Protein AF-A0A538A695-F1 (afdb_monomer)

Secondary structure (DSSP, 8-state):
----PPPHHHHHHHHHHHHTTTHHHHHHHHHHHHHHHHHHTT------PPPPPP----------------------HHHHHHHHHTS-TTS---PPPPTT------------------PPPP------PPPP---PPPP-PPPPPP---------PPPP--EEEEEEEEEEETTEEEEEEEEPTT-EEE-SSSEEEEEEEE-SS-EEEEEPTTEEEEEESSEEEEETTEEEEEEE-TT-EEEEEETTT--EEEEEEEEEEEEE---PPPTHHHHTGGGS---------------

Structure (mmCIF, N/CA/C/O backbone):
data_AF-A0A538A695-F1
#
_entry.id   AF-A0A538A695-F1
#
loop_
_atom_site.group_PDB
_atom_site.id
_atom_site.type_symbol
_atom_site.label_atom_id
_atom_site.label_alt_id
_atom_site.label_comp_id
_atom_site.label_asym_id
_atom_site.label_entity_id
_atom_site.label_seq_id
_atom_site.pdbx_PDB_ins_code
_atom_site.Cartn_x
_atom_site.Cartn_y
_atom_site.Cartn_z
_atom_site.occupancy
_atom_site.B_iso_or_equiv
_atom_site.auth_seq_id
_atom_site.auth_comp_id
_atom_site.auth_asym_id
_atom_site.auth_atom_id
_atom_site.pdbx_PDB_model_num
ATOM 1 N N . MET A 1 1 ? -50.273 -13.218 -16.852 1.00 44.88 1 MET A N 1
ATOM 2 C CA . MET A 1 1 ? -48.845 -13.398 -17.201 1.00 44.88 1 MET A CA 1
ATOM 3 C C . MET A 1 1 ? -48.118 -13.842 -15.938 1.00 44.88 1 MET A C 1
ATOM 5 O O . MET A 1 1 ? -48.214 -13.149 -14.934 1.00 44.88 1 MET A O 1
ATOM 9 N N . LYS A 1 2 ? -47.538 -15.050 -15.914 1.00 57.25 2 LYS A N 1
ATOM 10 C CA . LYS A 1 2 ? -46.889 -15.597 -14.710 1.00 57.25 2 LYS A CA 1
ATOM 11 C C . LYS A 1 2 ? -45.542 -14.893 -14.511 1.00 57.25 2 LYS A C 1
ATOM 13 O O . LYS A 1 2 ? -44.667 -15.013 -15.361 1.00 57.25 2 LYS A O 1
ATOM 18 N N . ASN A 1 3 ? -45.390 -14.172 -13.402 1.00 62.00 3 ASN A N 1
ATOM 19 C CA . ASN A 1 3 ? -44.135 -13.527 -13.020 1.00 62.00 3 ASN A CA 1
ATOM 20 C C . ASN A 1 3 ? -43.127 -14.590 -12.570 1.00 62.00 3 ASN A C 1
ATOM 22 O O . ASN A 1 3 ? -43.131 -15.016 -11.415 1.00 62.00 3 ASN A O 1
ATOM 26 N N . VAL A 1 4 ? -42.271 -15.028 -13.491 1.00 76.44 4 VAL A N 1
ATOM 27 C CA . VAL A 1 4 ? -41.120 -15.871 -13.163 1.00 76.44 4 VAL A CA 1
ATOM 28 C C . VAL A 1 4 ? -40.073 -14.973 -12.511 1.00 76.44 4 VAL A C 1
ATOM 30 O O . VAL A 1 4 ? -39.471 -14.127 -13.168 1.00 76.44 4 VAL A O 1
ATOM 33 N N . LYS A 1 5 ? -39.880 -15.123 -11.197 1.00 73.25 5 LYS A N 1
ATOM 34 C CA . LYS A 1 5 ? -38.759 -14.482 -10.504 1.00 73.25 5 LYS A CA 1
ATOM 35 C C . LYS A 1 5 ? -37.470 -15.158 -10.978 1.00 73.25 5 LYS A C 1
ATOM 37 O O . LYS A 1 5 ? -37.363 -16.377 -10.827 1.00 73.25 5 LYS A O 1
ATOM 42 N N . PRO A 1 6 ? -36.504 -14.415 -11.544 1.00 77.38 6 PRO A N 1
ATOM 43 C CA . PRO A 1 6 ? -35.225 -15.003 -11.895 1.00 77.38 6 PRO A CA 1
ATOM 44 C C . PRO A 1 6 ? -34.536 -15.509 -10.618 1.00 77.38 6 PRO A C 1
ATOM 46 O O . PRO A 1 6 ? -34.667 -14.886 -9.556 1.00 77.38 6 PRO A O 1
ATOM 49 N N . PRO A 1 7 ? -33.819 -16.641 -10.684 1.00 82.62 7 PRO A N 1
ATOM 50 C CA . PRO A 1 7 ? -33.088 -17.152 -9.537 1.00 82.62 7 PRO A CA 1
ATOM 51 C C . PRO A 1 7 ? -32.018 -16.139 -9.115 1.00 82.62 7 PRO A C 1
ATOM 53 O O . PRO A 1 7 ? -31.400 -15.477 -9.950 1.00 82.62 7 PRO A O 1
ATOM 56 N N . GLN A 1 8 ? -31.779 -16.047 -7.807 1.00 78.81 8 GLN A N 1
ATOM 57 C CA . GLN A 1 8 ? -30.857 -15.084 -7.183 1.00 78.81 8 GLN A CA 1
ATOM 58 C C . GLN A 1 8 ? -29.452 -15.100 -7.815 1.00 78.81 8 GLN A C 1
ATOM 60 O O . GLN A 1 8 ? -28.791 -14.069 -7.917 1.00 78.81 8 GLN A O 1
ATOM 65 N N . PHE A 1 9 ? -29.027 -16.263 -8.311 1.00 84.62 9 PHE A N 1
ATOM 66 C CA . PHE A 1 9 ? -27.765 -16.440 -9.022 1.00 84.62 9 PHE A CA 1
ATOM 67 C C . PHE A 1 9 ? -27.634 -15.545 -10.267 1.00 84.62 9 PHE A C 1
ATOM 69 O O . PHE A 1 9 ? -26.595 -14.917 -10.447 1.00 84.62 9 PHE A O 1
ATOM 76 N N . LEU A 1 10 ? -28.684 -15.422 -11.093 1.00 84.19 10 LEU A N 1
ATOM 77 C CA . LEU A 1 10 ? -28.631 -14.610 -12.317 1.00 84.19 10 LEU A CA 1
ATOM 78 C C . LEU A 1 10 ? -28.495 -13.115 -12.001 1.00 84.19 10 LEU A C 1
ATOM 80 O O . LEU A 1 10 ? -27.797 -12.400 -12.715 1.00 84.19 10 LEU A O 1
ATOM 84 N N . GLY A 1 11 ? -29.123 -12.648 -10.919 1.00 83.12 11 GLY A N 1
ATOM 85 C CA . GLY A 1 11 ? -28.998 -11.261 -10.469 1.00 83.12 11 GLY A CA 1
ATOM 86 C C . GLY A 1 11 ? -27.584 -10.931 -9.991 1.00 83.12 11 GLY A C 1
ATOM 87 O O . GLY A 1 11 ? -27.030 -9.899 -10.368 1.00 83.12 11 GLY A O 1
ATOM 88 N N . ASN A 1 12 ? -26.976 -11.838 -9.220 1.00 82.94 12 ASN A N 1
ATOM 89 C CA . ASN A 1 12 ? -25.606 -11.677 -8.732 1.00 82.94 12 ASN A CA 1
ATOM 90 C C . ASN A 1 12 ? -24.584 -11.730 -9.876 1.00 82.94 12 ASN A C 1
ATOM 92 O O . ASN A 1 12 ? -23.699 -10.881 -9.939 1.00 82.94 12 ASN A O 1
ATOM 96 N N . LEU A 1 13 ? -24.755 -12.662 -10.819 1.00 84.69 13 LEU A N 1
ATOM 97 C CA . LEU A 1 13 ? -23.894 -12.789 -11.995 1.00 84.69 13 LEU A CA 1
ATOM 98 C C . LEU A 1 13 ? -24.002 -11.566 -12.919 1.00 84.69 13 LEU A C 1
ATOM 100 O O . LEU A 1 13 ? -22.990 -11.038 -13.372 1.00 84.69 13 LEU A O 1
ATOM 104 N N . PHE A 1 14 ? -25.220 -11.077 -13.175 1.00 85.50 14 PHE A N 1
ATOM 105 C CA . PHE A 1 14 ? -25.428 -9.881 -13.993 1.00 85.50 14 PHE A CA 1
ATOM 106 C C . PHE A 1 14 ? -24.804 -8.638 -13.352 1.00 85.50 14 PHE A C 1
ATOM 108 O O . PHE A 1 14 ? -24.187 -7.828 -14.047 1.00 85.50 14 PHE A O 1
ATOM 115 N N . ARG A 1 15 ? -24.928 -8.490 -12.027 1.00 83.12 15 ARG A N 1
ATOM 116 C CA . ARG A 1 15 ? -24.353 -7.348 -11.312 1.00 83.12 15 ARG A CA 1
ATOM 117 C C . ARG A 1 15 ? -22.824 -7.367 -11.334 1.00 83.12 15 ARG A C 1
ATOM 119 O O . ARG A 1 15 ? -22.235 -6.334 -11.636 1.00 83.12 15 ARG A O 1
ATOM 126 N N . ASP A 1 16 ? -22.207 -8.529 -11.122 1.00 79.75 16 ASP A N 1
ATOM 127 C CA . ASP A 1 16 ? -20.746 -8.690 -11.178 1.00 79.75 16 ASP A CA 1
ATOM 128 C C . ASP A 1 16 ? -20.186 -8.460 -12.598 1.00 79.75 16 ASP A C 1
ATOM 130 O O . ASP A 1 16 ? -19.193 -7.749 -12.772 1.00 79.75 16 ASP A O 1
ATOM 134 N N . MET A 1 17 ? -20.877 -8.944 -13.643 1.00 84.50 17 MET A N 1
ATOM 135 C CA . MET A 1 17 ? -20.490 -8.666 -15.035 1.00 84.50 17 MET A CA 1
ATOM 136 C C . MET A 1 17 ? -20.624 -7.185 -15.408 1.00 84.50 17 MET A C 1
ATOM 138 O O . MET A 1 17 ? -19.798 -6.659 -16.159 1.00 84.50 17 MET A O 1
ATOM 142 N N . ARG A 1 18 ? -21.655 -6.499 -14.900 1.00 87.81 18 ARG A N 1
ATOM 143 C CA . ARG A 1 18 ? -21.879 -5.073 -15.158 1.00 87.81 18 ARG A CA 1
ATOM 144 C C . ARG A 1 18 ? -20.840 -4.199 -14.465 1.00 87.81 18 ARG A C 1
ATOM 146 O O . ARG A 1 18 ? -20.257 -3.337 -15.115 1.00 87.81 18 ARG A O 1
ATOM 153 N N . ASP A 1 19 ? -20.598 -4.426 -13.176 1.00 85.62 19 ASP A N 1
ATOM 154 C CA . ASP A 1 19 ? -19.736 -3.560 -12.363 1.00 85.62 19 AS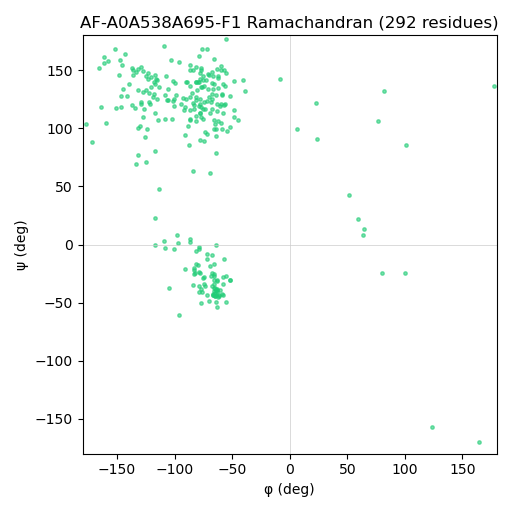P A CA 1
ATOM 155 C C . ASP A 1 19 ? -18.261 -3.625 -12.800 1.00 85.62 19 ASP A C 1
ATOM 157 O O . ASP A 1 19 ? -17.517 -2.662 -12.622 1.00 85.62 19 ASP A O 1
ATOM 161 N N . ARG A 1 20 ? -17.836 -4.722 -13.438 1.00 84.00 20 ARG A N 1
ATOM 162 C CA . ARG A 1 20 ? -16.477 -4.873 -13.981 1.00 84.00 20 ARG A CA 1
ATOM 163 C C . ARG A 1 20 ? -16.353 -4.571 -15.486 1.00 84.00 20 ARG A C 1
ATOM 165 O O . ARG A 1 20 ? -15.294 -4.811 -16.055 1.00 84.00 20 ARG A O 1
ATOM 172 N N . HIS A 1 21 ? -17.399 -4.048 -16.139 1.00 86.75 21 HIS A N 1
ATOM 173 C CA . HIS A 1 21 ? -17.459 -3.810 -17.595 1.00 86.75 21 HIS A CA 1
ATOM 174 C C . HIS A 1 21 ? -17.281 -5.070 -18.475 1.00 86.75 21 HIS A C 1
ATOM 176 O O . HIS A 1 21 ? -16.982 -4.965 -19.665 1.00 86.75 21 HIS A O 1
ATOM 182 N N . LEU A 1 22 ? -17.533 -6.270 -17.938 1.00 86.19 22 LEU A N 1
ATOM 183 C CA . LEU A 1 22 ? -17.410 -7.531 -18.683 1.00 86.19 22 LEU A CA 1
ATOM 184 C C . LEU A 1 22 ? -18.595 -7.830 -19.615 1.00 86.19 22 LEU A C 1
ATOM 186 O O . LEU A 1 22 ? -18.551 -8.799 -20.369 1.00 86.19 22 LEU A O 1
ATOM 190 N N . LEU A 1 23 ? -19.640 -7.003 -19.624 1.00 85.31 23 LEU A N 1
ATOM 191 C CA . LEU A 1 23 ? -20.793 -7.211 -20.508 1.00 85.31 23 LEU A CA 1
ATOM 192 C C . LEU A 1 23 ? -20.427 -7.127 -21.997 1.00 85.31 23 LEU A C 1
ATOM 194 O O . LEU A 1 23 ? -20.917 -7.927 -22.790 1.00 85.31 23 LEU A O 1
ATOM 198 N N . LEU A 1 24 ? -19.542 -6.197 -22.368 1.00 85.38 24 LEU A N 1
ATOM 199 C CA . LEU A 1 24 ? -19.048 -6.049 -23.740 1.00 85.38 24 LEU A CA 1
ATOM 200 C C . LEU A 1 24 ? -18.269 -7.291 -24.220 1.00 85.38 24 LEU A C 1
ATOM 202 O O . LEU A 1 24 ? -18.650 -7.851 -25.250 1.00 85.38 24 LEU A O 1
ATOM 206 N N . PRO A 1 25 ? -17.236 -7.781 -23.501 1.00 86.81 25 PRO A N 1
ATOM 207 C CA . PRO A 1 25 ? -16.534 -8.995 -23.914 1.00 86.81 25 PRO A CA 1
ATOM 208 C C . PRO A 1 25 ? -17.417 -10.248 -23.846 1.00 86.81 25 PRO A C 1
ATOM 210 O O . PRO A 1 25 ? -17.289 -11.116 -24.706 1.00 86.81 25 PRO A O 1
ATOM 213 N N . ALA A 1 26 ? -18.350 -10.344 -22.893 1.00 88.94 26 ALA A N 1
ATOM 214 C CA . ALA A 1 26 ? -19.286 -11.467 -22.827 1.00 88.94 26 ALA A CA 1
ATOM 215 C C . ALA A 1 26 ? -20.214 -11.519 -24.053 1.00 88.94 26 ALA A C 1
ATOM 217 O O . ALA A 1 26 ? -20.400 -12.585 -24.637 1.00 88.94 26 ALA A O 1
ATOM 218 N N . LEU A 1 27 ? -20.750 -10.372 -24.489 1.00 91.31 27 LEU A N 1
ATOM 219 C CA . LEU A 1 27 ? -21.562 -10.289 -25.705 1.00 91.31 27 LEU A CA 1
ATOM 220 C C . LEU A 1 27 ? -20.751 -10.694 -26.946 1.00 91.31 27 LEU A C 1
ATOM 222 O O . LEU A 1 27 ? -21.229 -11.479 -27.763 1.00 91.31 27 LEU A O 1
ATOM 226 N N . ALA A 1 28 ? -19.512 -10.206 -27.064 1.00 92.12 28 ALA A N 1
ATOM 227 C CA . ALA A 1 28 ? -18.618 -10.570 -28.161 1.00 92.12 28 ALA A CA 1
ATOM 228 C C . ALA A 1 28 ? -18.324 -12.081 -28.194 1.00 92.12 28 ALA A C 1
ATOM 230 O O . ALA A 1 28 ? -18.321 -12.678 -29.269 1.00 92.12 28 ALA A O 1
ATOM 231 N N . LEU A 1 29 ? -18.145 -12.717 -27.031 1.00 91.31 29 LEU A N 1
ATOM 232 C CA . LEU A 1 29 ? -17.933 -14.163 -26.924 1.00 91.31 29 LEU A CA 1
ATOM 233 C C . LEU A 1 29 ? -19.164 -14.945 -27.392 1.00 91.31 29 LEU A C 1
ATOM 235 O O . LEU A 1 29 ? -19.019 -15.890 -28.164 1.00 91.31 29 LEU A O 1
ATOM 239 N N . VAL A 1 30 ? -20.372 -14.531 -26.996 1.00 93.62 30 VAL A N 1
ATOM 240 C CA . VAL A 1 30 ? -21.620 -15.163 -27.459 1.00 93.62 30 VAL A CA 1
ATOM 241 C C . VAL A 1 30 ? -21.770 -15.037 -28.978 1.00 93.62 30 VAL A C 1
ATOM 243 O O . VAL A 1 30 ? -22.088 -16.022 -29.642 1.00 93.62 30 VAL A O 1
ATOM 246 N N . ILE A 1 31 ? -21.480 -13.862 -29.547 1.00 93.62 31 ILE A N 1
ATOM 247 C CA . ILE A 1 31 ? -21.494 -13.654 -31.004 1.00 93.62 31 ILE A CA 1
ATOM 248 C C . ILE A 1 31 ? -20.453 -14.551 -31.685 1.00 93.62 31 ILE A C 1
ATOM 250 O O . ILE A 1 31 ? -20.773 -15.224 -32.663 1.00 93.62 31 ILE A O 1
ATOM 254 N N . GLY A 1 32 ? -19.234 -14.624 -31.148 1.00 92.12 32 GLY A N 1
ATOM 255 C CA . GLY A 1 32 ? -18.183 -15.509 -31.650 1.00 92.12 32 GLY A CA 1
ATOM 256 C C . GLY A 1 32 ? -18.593 -16.982 -31.620 1.00 92.12 32 GLY A C 1
ATOM 257 O O . GLY A 1 32 ? -18.402 -17.693 -32.601 1.00 92.12 32 GLY A O 1
ATOM 258 N N . MET A 1 33 ? -19.239 -17.434 -30.545 1.00 90.94 33 MET A N 1
ATOM 259 C CA . MET A 1 33 ? -19.689 -18.821 -30.403 1.00 90.94 33 MET A CA 1
ATOM 260 C C . MET A 1 33 ? -20.739 -19.211 -31.456 1.00 90.94 33 MET A C 1
ATOM 262 O O . MET A 1 33 ? -20.782 -20.363 -31.882 1.00 90.94 33 MET A O 1
ATOM 266 N N . LEU A 1 34 ? -21.547 -18.249 -31.914 1.00 92.38 34 LEU A N 1
ATOM 267 C CA . LEU A 1 34 ? -22.503 -18.445 -33.005 1.00 92.38 34 LEU A CA 1
ATOM 268 C C . LEU A 1 34 ? -21.862 -18.284 -34.393 1.00 92.38 34 LEU A C 1
ATOM 270 O O . LEU A 1 34 ? -22.230 -18.999 -35.321 1.00 92.38 34 LEU A O 1
ATOM 274 N N . ALA A 1 35 ? -20.892 -17.380 -34.548 1.00 86.62 35 ALA A N 1
ATOM 275 C CA . ALA A 1 35 ? -20.250 -17.087 -35.830 1.00 86.62 35 ALA A CA 1
ATOM 276 C C . ALA A 1 35 ? -19.218 -18.148 -36.256 1.00 86.62 35 ALA A C 1
ATOM 278 O O . ALA A 1 35 ? -19.146 -18.498 -37.432 1.00 86.62 35 ALA A O 1
ATOM 279 N N . VAL A 1 36 ? -18.443 -18.696 -35.314 1.00 87.81 36 VAL A N 1
ATOM 280 C CA . VAL A 1 36 ? -17.398 -19.707 -35.568 1.00 87.81 36 VAL A CA 1
ATOM 281 C C . VAL A 1 36 ? -17.919 -20.947 -36.311 1.00 87.81 36 VAL A C 1
ATOM 283 O O . VAL A 1 36 ? -17.317 -21.298 -37.326 1.00 87.81 36 VAL A O 1
ATOM 286 N N . PRO A 1 37 ? -19.025 -21.606 -35.905 1.00 81.94 37 PRO A N 1
ATOM 287 C CA . PRO A 1 37 ? -19.520 -22.772 -36.640 1.00 81.94 37 PRO A CA 1
ATOM 288 C C . PRO A 1 37 ? -20.024 -22.424 -38.051 1.00 81.94 37 PRO A C 1
ATOM 290 O O . PRO A 1 37 ? -19.989 -23.280 -38.932 1.00 81.94 37 PRO A O 1
ATOM 293 N N . ILE A 1 38 ? -20.453 -21.180 -38.293 1.00 84.94 38 ILE A N 1
ATOM 294 C CA . ILE A 1 38 ? -20.883 -20.713 -39.621 1.00 84.94 38 ILE A CA 1
ATOM 295 C C . ILE A 1 38 ? -19.661 -20.450 -40.510 1.00 84.94 38 ILE A C 1
ATOM 297 O O . ILE A 1 38 ? -19.657 -20.834 -41.676 1.00 84.94 38 ILE A O 1
ATOM 301 N N . LEU A 1 39 ? -18.599 -19.861 -39.956 1.00 79.38 39 LEU A N 1
ATOM 302 C CA . LEU A 1 39 ? -17.376 -19.546 -40.694 1.00 79.38 39 LEU A CA 1
ATOM 303 C C . LEU A 1 39 ? -16.522 -20.792 -40.997 1.00 79.38 39 LEU A C 1
ATOM 305 O O . LEU A 1 39 ? -15.956 -20.882 -42.087 1.00 79.38 39 LEU A O 1
ATOM 309 N N . LEU A 1 40 ? -16.478 -21.776 -40.085 1.00 76.19 40 LEU A N 1
ATOM 310 C CA . LEU A 1 40 ? -15.822 -23.069 -40.338 1.00 76.19 40 LEU A CA 1
ATOM 311 C C . LEU A 1 40 ? -16.532 -23.887 -41.423 1.00 76.19 40 LEU A C 1
ATOM 313 O O . LEU A 1 40 ? -15.889 -24.682 -42.099 1.00 76.19 40 LEU A O 1
ATOM 317 N N . LYS A 1 41 ? -17.840 -23.690 -41.622 1.00 74.38 41 LYS A N 1
ATOM 318 C CA . LYS A 1 41 ? -18.589 -24.371 -42.686 1.00 74.38 41 LYS A CA 1
ATOM 319 C C . LYS A 1 41 ? -18.251 -23.838 -44.092 1.00 74.38 41 LYS A C 1
ATOM 321 O O . LYS A 1 41 ? -18.606 -24.491 -45.068 1.00 74.38 41 LYS A O 1
ATOM 326 N N . SER A 1 42 ? -17.547 -22.703 -44.196 1.00 62.41 42 SER A N 1
ATOM 327 C CA . SER A 1 42 ? -17.302 -21.991 -45.462 1.00 62.41 42 SER A CA 1
ATOM 328 C C . SER A 1 42 ? -15.864 -22.042 -46.005 1.00 62.41 42 SER A C 1
ATOM 330 O O . SER A 1 42 ? -15.624 -21.428 -47.036 1.00 62.41 42 SER A O 1
ATOM 332 N N . HIS A 1 43 ? -14.908 -22.751 -45.388 1.00 55.78 43 HIS A N 1
ATOM 333 C CA . HIS A 1 43 ? -13.527 -22.829 -45.906 1.00 55.78 43 HIS A CA 1
ATOM 334 C C . HIS A 1 43 ? -13.059 -24.277 -46.105 1.00 55.78 43 HIS A C 1
ATOM 336 O O . HIS A 1 43 ? -12.500 -24.891 -45.203 1.00 55.78 43 HIS A O 1
ATOM 342 N N . ASN A 1 44 ? -13.253 -24.789 -47.320 1.00 56.97 44 ASN A N 1
ATOM 343 C CA . ASN A 1 44 ? -12.434 -25.851 -47.902 1.00 56.97 44 ASN A CA 1
ATOM 344 C C . ASN A 1 44 ? -11.755 -25.257 -49.136 1.00 56.97 44 ASN A C 1
ATOM 346 O O . ASN A 1 44 ? -12.237 -25.462 -50.239 1.00 56.97 44 ASN A O 1
ATOM 350 N N . ASP A 1 45 ? -10.668 -24.512 -48.942 1.00 50.03 45 ASP A N 1
ATOM 351 C CA . ASP A 1 45 ? -9.724 -24.214 -50.018 1.00 50.03 45 ASP A CA 1
ATOM 352 C C . ASP A 1 45 ? -8.299 -24.170 -49.460 1.00 50.03 45 ASP A C 1
ATOM 354 O O . ASP A 1 45 ? -8.028 -23.648 -48.376 1.00 50.03 45 ASP A O 1
ATOM 358 N N . ALA A 1 46 ? -7.415 -24.842 -50.191 1.00 48.09 46 ALA A N 1
ATOM 359 C CA . ALA A 1 46 ? -6.088 -25.266 -49.785 1.00 48.09 46 ALA A CA 1
ATOM 360 C C . ALA A 1 46 ? -5.120 -24.100 -49.522 1.00 48.09 46 ALA A C 1
ATOM 362 O O . ALA A 1 46 ? -5.017 -23.148 -50.292 1.00 48.09 46 ALA A O 1
ATOM 363 N N . HIS A 1 47 ? -4.333 -24.228 -48.453 1.00 42.34 47 HIS A N 1
ATOM 364 C CA . HIS A 1 47 ? -3.189 -23.367 -48.173 1.00 42.34 47 HIS A CA 1
ATOM 365 C C . HIS A 1 47 ? -2.004 -23.788 -49.060 1.00 42.34 47 HIS A C 1
ATOM 367 O O . HIS A 1 47 ? -1.465 -24.882 -48.891 1.00 42.34 47 HIS A O 1
ATOM 373 N N . SER A 1 48 ? -1.593 -22.937 -50.005 1.00 39.66 48 SER A N 1
ATOM 374 C CA . SER A 1 48 ? -0.348 -23.122 -50.762 1.00 39.66 48 SER A CA 1
ATOM 375 C C . SER A 1 48 ? 0.833 -22.620 -49.929 1.00 39.66 48 SER A C 1
ATOM 377 O O . SER A 1 48 ? 0.979 -21.419 -49.711 1.00 39.66 48 SER A O 1
ATOM 379 N N . ALA A 1 49 ? 1.673 -23.545 -49.464 1.00 42.16 49 ALA A N 1
ATOM 380 C CA . ALA A 1 49 ? 2.939 -23.247 -48.803 1.00 42.16 49 ALA A CA 1
ATOM 381 C C . ALA A 1 49 ? 3.968 -22.698 -49.811 1.00 42.16 49 ALA A C 1
ATOM 383 O O . ALA A 1 49 ? 4.150 -23.266 -50.887 1.00 42.16 49 ALA A O 1
ATOM 384 N N . ALA A 1 50 ? 4.661 -21.616 -49.451 1.00 38.94 50 ALA A N 1
ATOM 385 C CA . ALA A 1 50 ? 5.866 -21.158 -50.145 1.00 38.94 50 ALA A CA 1
ATOM 386 C C . ALA A 1 50 ? 7.113 -21.822 -49.514 1.00 38.94 50 ALA A C 1
ATOM 388 O O . ALA A 1 50 ? 7.155 -21.956 -48.287 1.00 38.94 50 ALA A O 1
ATOM 389 N N . PRO A 1 51 ? 8.117 -22.255 -50.303 1.00 48.47 51 PRO A N 1
ATOM 390 C CA . PRO A 1 51 ? 9.284 -22.964 -49.787 1.00 48.47 51 PRO A CA 1
ATOM 391 C C . PRO A 1 51 ? 10.308 -22.024 -49.135 1.00 48.47 51 PRO A C 1
ATOM 393 O O . PRO A 1 51 ? 10.493 -20.878 -49.543 1.00 48.47 51 PRO A O 1
ATOM 396 N N . ALA A 1 52 ? 10.984 -22.558 -48.118 1.00 40.09 52 ALA A N 1
ATOM 397 C CA . ALA A 1 52 ? 12.105 -21.948 -47.419 1.00 40.09 52 ALA A CA 1
ATOM 398 C C . ALA A 1 52 ? 13.379 -21.949 -48.284 1.00 40.09 52 ALA A C 1
ATOM 400 O O . ALA A 1 52 ? 13.672 -22.939 -48.952 1.00 40.09 52 ALA A O 1
ATOM 401 N N . SER A 1 53 ? 14.164 -20.869 -48.219 1.00 37.72 53 SER A N 1
ATOM 402 C CA . SER A 1 53 ? 15.554 -20.866 -48.688 1.00 37.72 53 SER A CA 1
ATOM 403 C C . SER A 1 53 ? 16.475 -21.430 -47.608 1.00 37.72 53 SER A C 1
ATOM 405 O O . SER A 1 53 ? 16.578 -20.881 -46.511 1.00 37.72 53 SER A O 1
ATOM 407 N N . GLU A 1 54 ? 17.160 -22.516 -47.958 1.00 41.44 54 GLU A N 1
ATOM 408 C CA . GLU A 1 54 ? 18.373 -22.999 -47.306 1.00 41.44 54 GLU A CA 1
ATOM 409 C C . GLU A 1 54 ? 19.528 -22.020 -47.542 1.00 41.44 54 GLU A C 1
ATOM 411 O O . GLU A 1 54 ? 19.732 -21.560 -48.662 1.00 41.44 54 GLU A O 1
ATOM 416 N N . ASN A 1 55 ? 20.332 -21.775 -46.509 1.00 42.41 55 ASN A N 1
ATOM 417 C CA . ASN A 1 55 ? 21.743 -21.442 -46.675 1.00 42.41 55 ASN A CA 1
ATOM 418 C C . ASN A 1 55 ? 22.541 -22.275 -45.669 1.00 42.41 55 ASN A C 1
ATOM 420 O O . ASN A 1 55 ? 22.350 -22.164 -44.457 1.00 42.41 55 ASN A O 1
ATOM 424 N N . GLY A 1 56 ? 23.407 -23.139 -46.198 1.00 37.31 56 GLY A N 1
ATOM 425 C CA . GLY A 1 56 ? 24.334 -23.962 -45.434 1.00 37.31 56 GLY A CA 1
ATOM 426 C C . GLY A 1 56 ? 25.546 -23.176 -44.929 1.00 37.31 56 GLY A C 1
ATOM 427 O O . GLY A 1 56 ? 26.018 -22.238 -45.568 1.00 37.31 56 GLY A O 1
ATOM 428 N N . GLY A 1 57 ? 26.070 -23.611 -43.784 1.00 33.75 57 GLY A N 1
ATOM 429 C CA . GLY A 1 57 ? 27.327 -23.153 -43.199 1.00 33.75 57 GLY A CA 1
ATOM 430 C C . GLY A 1 57 ? 27.794 -24.130 -42.119 1.00 33.75 57 GLY A C 1
ATOM 431 O O . GLY A 1 57 ? 27.083 -24.395 -41.155 1.00 33.75 57 GLY A O 1
ATOM 432 N N . THR A 1 58 ? 28.964 -24.717 -42.339 1.00 36.56 58 THR A N 1
ATOM 433 C CA . THR A 1 58 ? 29.528 -25.899 -41.676 1.00 36.56 58 THR A CA 1
ATOM 434 C C . THR A 1 58 ? 30.045 -25.643 -40.248 1.00 36.56 58 THR A C 1
ATOM 436 O O . THR A 1 58 ? 30.737 -24.664 -40.002 1.00 36.56 58 THR A O 1
ATOM 439 N N . GLN A 1 59 ? 29.717 -26.588 -39.355 1.00 45.34 59 GLN A N 1
ATOM 440 C CA . GLN A 1 59 ? 30.312 -27.001 -38.065 1.00 45.34 59 GLN A CA 1
ATOM 441 C C . GLN A 1 59 ? 31.186 -26.032 -37.239 1.00 45.34 59 GLN A C 1
ATOM 443 O O . GLN A 1 59 ? 32.326 -25.745 -37.591 1.00 45.34 59 GLN A O 1
ATOM 448 N N . ALA A 1 60 ? 30.748 -25.783 -35.997 1.00 37.38 60 ALA A N 1
ATOM 449 C CA . ALA A 1 60 ? 31.638 -25.707 -34.837 1.00 37.38 60 ALA A CA 1
ATOM 450 C C . ALA A 1 60 ? 30.902 -26.126 -33.549 1.00 37.38 60 ALA A C 1
ATOM 452 O O . ALA A 1 60 ? 29.911 -25.521 -33.147 1.00 37.38 60 ALA A O 1
ATOM 453 N N . ASN A 1 61 ? 31.404 -27.204 -32.946 1.00 49.06 61 ASN A N 1
ATOM 454 C CA . ASN A 1 61 ? 31.309 -27.614 -31.545 1.00 49.06 61 ASN A CA 1
ATOM 455 C C . ASN A 1 61 ? 30.124 -27.067 -30.725 1.00 49.06 61 ASN A C 1
ATOM 457 O O . ASN A 1 61 ? 30.219 -26.050 -30.042 1.00 49.06 61 ASN A O 1
ATOM 461 N N . SER A 1 62 ? 29.021 -27.808 -30.719 1.00 38.66 62 SER A N 1
ATOM 462 C CA . SER A 1 62 ? 27.997 -27.669 -29.688 1.00 38.66 62 SER A CA 1
ATOM 463 C C . SER A 1 62 ? 27.974 -28.965 -28.898 1.00 38.66 62 SER A C 1
ATOM 465 O O . SER A 1 62 ? 27.519 -29.988 -29.406 1.00 38.66 62 SER A O 1
ATOM 467 N N . ALA A 1 63 ? 28.483 -28.920 -27.665 1.00 50.91 63 ALA A N 1
ATOM 468 C CA . ALA A 1 63 ? 28.075 -29.862 -26.637 1.00 50.91 63 ALA A CA 1
ATOM 469 C C . ALA A 1 63 ? 26.551 -29.756 -26.560 1.00 50.91 63 ALA A C 1
ATOM 471 O O . ALA A 1 63 ? 26.007 -28.795 -26.015 1.00 50.91 63 ALA A O 1
ATOM 472 N N . THR A 1 64 ? 25.866 -30.679 -27.227 1.00 43.19 64 THR A N 1
ATOM 473 C CA . THR A 1 64 ? 24.420 -30.762 -27.178 1.00 43.19 64 THR A CA 1
ATOM 474 C C . THR A 1 64 ? 24.070 -30.992 -25.714 1.00 43.19 64 THR A C 1
ATOM 476 O O . THR A 1 64 ? 24.546 -31.970 -25.129 1.00 43.19 64 THR A O 1
ATOM 479 N N . PRO A 1 65 ? 23.284 -30.115 -25.062 1.00 44.34 65 PRO A N 1
ATOM 480 C CA . PRO A 1 65 ? 22.704 -30.506 -23.797 1.00 44.34 65 PRO A CA 1
ATOM 481 C C . PRO A 1 65 ? 21.922 -31.781 -24.096 1.00 44.34 65 PRO A C 1
ATOM 483 O O . PRO A 1 65 ? 21.048 -31.788 -24.968 1.00 44.34 65 PRO A O 1
ATOM 486 N N . ALA A 1 66 ? 22.278 -32.873 -23.421 1.00 45.16 66 ALA A N 1
ATOM 487 C CA . ALA A 1 66 ? 21.451 -34.060 -23.366 1.00 45.16 66 ALA A CA 1
ATOM 488 C C . ALA A 1 66 ? 20.162 -33.655 -22.645 1.00 45.16 66 ALA A C 1
ATOM 490 O O . ALA A 1 66 ? 19.994 -33.860 -21.446 1.00 45.16 66 ALA A O 1
ATOM 491 N N . VAL A 1 67 ? 19.259 -32.999 -23.373 1.00 44.59 67 VAL A N 1
ATOM 492 C CA . VAL A 1 67 ? 17.871 -32.890 -22.979 1.00 44.59 67 VAL A CA 1
ATOM 493 C C . VAL A 1 67 ? 17.385 -34.318 -23.062 1.00 44.59 67 VAL A C 1
ATOM 495 O O . VAL A 1 67 ? 17.125 -34.840 -24.147 1.00 44.59 67 VAL A O 1
ATOM 498 N N . VAL A 1 68 ? 17.329 -34.968 -21.902 1.00 44.78 68 VAL A N 1
ATOM 499 C CA . VAL A 1 68 ? 16.487 -36.135 -21.709 1.00 44.78 68 VAL A CA 1
ATOM 500 C C . VAL A 1 68 ? 15.114 -35.686 -22.184 1.00 44.78 68 VAL A C 1
ATOM 502 O O . VAL A 1 68 ? 14.422 -34.926 -21.508 1.00 44.78 68 VAL A O 1
ATOM 505 N N . ARG A 1 69 ? 14.748 -36.077 -23.406 1.00 41.97 69 ARG A N 1
ATOM 506 C CA . ARG A 1 69 ? 13.352 -36.073 -23.795 1.00 41.97 69 ARG A CA 1
ATOM 507 C C . ARG A 1 69 ? 12.729 -37.093 -22.873 1.00 41.97 69 ARG A C 1
ATOM 509 O O . ARG A 1 69 ? 12.891 -38.293 -23.070 1.00 41.97 69 ARG A O 1
ATOM 516 N N . GLU A 1 70 ? 12.097 -36.606 -21.816 1.00 51.94 70 GLU A N 1
ATOM 517 C CA . GLU A 1 70 ? 11.178 -37.420 -21.056 1.00 51.94 70 GLU A CA 1
ATOM 518 C C . GLU A 1 70 ? 10.047 -37.728 -22.033 1.00 51.94 70 GLU A C 1
ATOM 520 O O . GLU A 1 70 ? 9.155 -36.913 -22.273 1.00 51.94 70 GLU A O 1
ATOM 525 N N . GLU A 1 71 ? 10.163 -38.871 -22.716 1.00 53.53 71 GLU A N 1
ATOM 526 C CA . GLU A 1 71 ? 9.024 -39.478 -23.374 1.00 53.53 71 GLU A CA 1
ATOM 527 C C . GLU A 1 71 ? 7.927 -39.484 -22.320 1.00 53.53 71 GLU A C 1
ATOM 529 O O . GLU A 1 71 ? 8.066 -40.115 -21.268 1.00 53.53 71 GLU A O 1
ATOM 534 N N . MET A 1 72 ? 6.848 -38.739 -22.569 1.00 55.16 72 MET A N 1
ATOM 535 C CA . MET A 1 72 ? 5.634 -38.810 -21.767 1.00 55.16 72 MET A CA 1
ATOM 536 C C . MET A 1 72 ? 4.960 -40.163 -22.027 1.00 55.16 72 MET A C 1
ATOM 538 O O . MET A 1 72 ? 3.841 -40.258 -22.523 1.00 55.16 72 MET A O 1
ATOM 542 N N . GLY A 1 73 ? 5.675 -41.237 -21.704 1.00 57.28 73 GLY A N 1
ATOM 543 C CA . GLY A 1 73 ? 5.163 -42.573 -21.569 1.00 57.28 73 GLY A CA 1
ATOM 544 C C . GLY A 1 73 ? 4.224 -42.536 -20.383 1.00 57.28 73 GLY A C 1
ATOM 545 O O . GLY A 1 73 ? 4.663 -42.448 -19.236 1.00 57.28 73 GLY A O 1
ATOM 546 N N . VAL A 1 74 ? 2.932 -42.609 -20.703 1.00 58.09 74 VAL A N 1
ATOM 547 C CA . VAL A 1 74 ? 1.762 -42.603 -19.819 1.00 58.09 74 VAL A CA 1
ATOM 548 C C . VAL A 1 74 ? 1.054 -41.236 -19.736 1.00 58.09 74 VAL A C 1
ATOM 550 O O . VAL A 1 74 ? 1.205 -40.463 -18.789 1.00 58.09 74 VAL A O 1
ATOM 553 N N . THR A 1 75 ? 0.154 -41.008 -20.699 1.00 64.06 75 THR A N 1
ATOM 554 C CA . THR A 1 75 ? -0.941 -40.015 -20.636 1.00 64.06 75 THR A CA 1
ATOM 555 C C . THR A 1 75 ? -2.009 -40.363 -19.587 1.00 64.06 75 THR A C 1
ATOM 557 O O . THR A 1 75 ? -2.873 -39.546 -19.277 1.00 64.06 75 THR A O 1
ATOM 560 N N . ASP A 1 76 ? -1.945 -41.559 -18.995 1.00 73.56 76 ASP A N 1
ATOM 561 C CA . ASP A 1 76 ? -2.875 -42.015 -17.965 1.00 73.56 76 ASP A CA 1
ATOM 562 C C . ASP A 1 76 ? -2.411 -41.616 -16.552 1.00 73.56 76 ASP A C 1
ATOM 564 O O . ASP A 1 76 ? -1.540 -42.235 -15.926 1.00 73.56 76 ASP A O 1
ATOM 568 N N . TYR A 1 77 ? -3.044 -40.571 -16.019 1.00 73.75 77 TYR A N 1
ATOM 569 C CA . TYR A 1 77 ? -2.761 -40.030 -14.691 1.00 73.75 77 TYR A CA 1
ATOM 570 C C . TYR A 1 77 ? -2.863 -41.075 -13.565 1.00 73.75 77 TYR A C 1
ATOM 572 O O . TYR A 1 77 ? -2.157 -40.945 -12.563 1.00 73.75 77 TYR A O 1
ATOM 580 N N . LYS A 1 78 ? -3.678 -42.134 -13.715 1.00 80.19 78 LYS A N 1
ATOM 581 C CA . LYS A 1 78 ? -3.849 -43.171 -12.680 1.00 80.19 78 LYS A CA 1
ATOM 582 C C . LYS A 1 78 ? -2.620 -44.066 -12.568 1.00 80.19 78 LYS A C 1
ATOM 584 O O . LYS A 1 78 ? -2.152 -44.339 -11.462 1.00 80.19 78 LYS A O 1
ATOM 589 N N . LYS A 1 79 ? -2.054 -44.473 -13.707 1.00 76.62 79 LYS A N 1
ATOM 590 C CA . LYS A 1 79 ? -0.803 -45.247 -13.757 1.00 76.62 79 LYS A CA 1
ATOM 591 C C . LYS A 1 79 ? 0.367 -44.430 -13.210 1.00 76.62 79 LYS A C 1
ATOM 593 O O . LYS A 1 79 ? 1.183 -44.955 -12.454 1.00 76.62 79 LYS A O 1
ATOM 598 N N . ARG A 1 80 ? 0.399 -43.128 -13.512 1.00 74.50 80 ARG A N 1
ATOM 599 C CA . ARG A 1 80 ? 1.407 -42.206 -12.976 1.00 74.50 80 ARG A CA 1
ATOM 600 C C . ARG A 1 80 ? 1.279 -42.072 -11.456 1.00 74.50 80 ARG A C 1
ATOM 602 O O . ARG A 1 80 ? 2.252 -42.290 -10.745 1.00 74.50 80 ARG A O 1
ATOM 609 N N . LEU A 1 81 ? 0.076 -41.820 -10.940 1.00 77.12 81 LEU A N 1
ATOM 610 C CA . LEU A 1 81 ? -0.154 -41.654 -9.503 1.00 77.12 81 LEU A CA 1
ATOM 611 C C . LEU A 1 81 ? 0.157 -42.925 -8.697 1.00 77.12 81 LEU A C 1
ATOM 613 O O . LEU A 1 81 ? 0.749 -42.828 -7.625 1.00 77.12 81 LEU A O 1
ATOM 617 N N . ASN A 1 82 ? -0.165 -44.113 -9.216 1.00 78.06 82 ASN A N 1
ATOM 618 C CA . ASN A 1 82 ? 0.192 -45.374 -8.555 1.00 78.06 82 ASN A CA 1
ATOM 619 C C . ASN A 1 82 ? 1.712 -45.595 -8.487 1.00 78.06 82 ASN A C 1
ATOM 621 O O . ASN A 1 82 ? 2.220 -46.047 -7.460 1.00 78.06 82 ASN A O 1
ATOM 625 N N . ARG A 1 83 ? 2.461 -45.204 -9.528 1.00 73.38 83 ARG A N 1
ATOM 626 C CA . ARG A 1 83 ? 3.932 -45.248 -9.506 1.00 73.38 83 ARG A CA 1
ATOM 627 C C . ARG A 1 83 ? 4.518 -44.297 -8.459 1.00 73.38 83 ARG A C 1
ATOM 629 O O . ARG A 1 83 ? 5.481 -44.657 -7.789 1.00 73.38 83 ARG A O 1
ATOM 636 N N . LEU A 1 84 ? 3.939 -43.103 -8.302 1.00 72.50 84 LEU A N 1
ATOM 637 C CA . LEU A 1 84 ? 4.397 -42.121 -7.315 1.00 72.50 84 LEU A CA 1
ATOM 638 C C . LEU A 1 84 ? 4.009 -42.495 -5.877 1.00 72.50 84 LEU A C 1
ATOM 640 O O . LEU A 1 84 ? 4.809 -42.265 -4.983 1.00 72.50 84 LEU A O 1
ATOM 644 N N . LYS A 1 85 ? 2.856 -43.140 -5.639 1.00 69.69 85 LYS A N 1
ATOM 645 C CA . LYS A 1 85 ? 2.463 -43.624 -4.296 1.00 69.69 85 LYS A CA 1
ATOM 646 C C . LYS A 1 85 ? 3.465 -44.602 -3.679 1.00 69.69 85 LYS A C 1
ATOM 648 O O . LYS A 1 85 ? 3.565 -44.682 -2.463 1.00 69.69 85 LYS A O 1
ATOM 653 N N . THR A 1 86 ? 4.200 -45.332 -4.516 1.00 71.81 86 THR A N 1
ATOM 654 C CA . THR A 1 86 ? 5.214 -46.298 -4.067 1.00 71.81 86 THR A CA 1
ATOM 655 C C . THR A 1 86 ? 6.543 -45.615 -3.713 1.00 71.81 86 THR A C 1
ATOM 657 O O . THR A 1 86 ? 7.376 -46.194 -3.023 1.00 71.81 86 THR A O 1
ATOM 660 N N . LYS A 1 87 ? 6.759 -44.367 -4.150 1.00 75.00 87 LYS A N 1
ATOM 661 C CA . LYS A 1 87 ? 7.968 -43.597 -3.847 1.00 75.00 87 LYS A CA 1
ATOM 662 C C . LYS A 1 87 ? 7.661 -42.585 -2.752 1.00 75.00 87 LYS A C 1
ATOM 664 O O . LYS A 1 87 ? 6.974 -41.597 -2.987 1.00 75.00 87 LYS A O 1
ATOM 669 N N . ASN A 1 88 ? 8.180 -42.824 -1.554 1.00 74.38 88 ASN A N 1
ATOM 670 C CA . ASN A 1 88 ? 8.067 -41.864 -0.467 1.00 74.38 88 ASN A CA 1
ATOM 671 C C . ASN A 1 88 ? 9.012 -40.669 -0.737 1.00 74.38 88 ASN A C 1
ATOM 673 O O . ASN A 1 88 ? 10.228 -40.874 -0.790 1.00 74.38 88 ASN A O 1
ATOM 677 N N . PRO A 1 89 ? 8.485 -39.441 -0.910 1.00 72.81 89 PRO A N 1
ATOM 678 C CA . PRO A 1 89 ? 9.281 -38.268 -1.275 1.00 72.81 89 PRO A CA 1
ATOM 679 C C . PRO A 1 89 ? 10.175 -37.751 -0.139 1.00 72.81 89 PRO A C 1
ATOM 681 O O . PRO A 1 89 ? 11.006 -36.880 -0.374 1.00 72.81 89 PRO A O 1
ATOM 684 N N . PHE A 1 90 ? 10.026 -38.280 1.077 1.00 78.56 90 PHE A N 1
ATOM 685 C CA . PHE A 1 90 ? 10.817 -37.885 2.244 1.00 78.56 90 PHE A CA 1
ATOM 686 C C . PHE A 1 90 ? 12.008 -38.809 2.517 1.00 78.56 90 PHE A C 1
ATOM 688 O O . PHE A 1 90 ? 12.756 -38.577 3.463 1.00 78.56 90 PHE A O 1
ATOM 695 N N . HIS A 1 91 ? 12.225 -39.826 1.679 1.00 71.62 91 HIS A N 1
ATOM 696 C CA . HIS A 1 91 ? 13.458 -40.609 1.701 1.00 71.62 91 HIS A CA 1
ATOM 697 C C . HIS A 1 91 ? 14.329 -40.222 0.509 1.00 71.62 91 HIS A C 1
ATOM 699 O O . HIS A 1 91 ? 13.899 -40.293 -0.644 1.00 71.62 91 HIS A O 1
ATOM 705 N N . GLN A 1 92 ? 15.567 -39.817 0.793 1.00 74.56 92 GLN A N 1
ATOM 706 C CA . GLN A 1 92 ? 16.566 -39.489 -0.216 1.00 74.56 92 GLN A CA 1
ATOM 707 C C . GLN A 1 92 ? 16.871 -40.743 -1.051 1.00 74.56 92 GLN A C 1
ATOM 709 O O . GLN A 1 92 ? 17.504 -41.678 -0.574 1.00 74.56 92 GLN A O 1
ATOM 714 N N . GLN A 1 93 ? 16.389 -40.782 -2.296 1.00 71.31 93 GLN A N 1
ATOM 715 C CA . GLN A 1 93 ? 16.534 -41.950 -3.186 1.00 71.31 93 GLN A CA 1
ATOM 716 C C . GLN A 1 93 ? 17.844 -41.950 -3.986 1.00 71.31 93 GLN A C 1
ATOM 718 O O . GLN A 1 93 ? 18.082 -42.846 -4.791 1.00 71.31 93 GLN A O 1
ATOM 723 N N . TYR A 1 94 ? 18.689 -40.946 -3.755 1.00 71.94 94 TYR A N 1
ATOM 724 C CA . TYR A 1 94 ? 19.993 -40.793 -4.381 1.00 71.94 94 TYR A CA 1
ATOM 725 C C . TYR A 1 94 ? 21.015 -40.496 -3.287 1.00 71.94 94 TYR A C 1
ATOM 727 O O . TYR A 1 94 ? 21.102 -39.373 -2.789 1.00 71.94 94 TYR A O 1
ATOM 735 N N . THR A 1 95 ? 21.759 -41.520 -2.883 1.00 70.19 95 THR A N 1
ATOM 736 C CA . THR A 1 95 ? 22.952 -41.357 -2.050 1.00 70.19 95 THR A CA 1
ATOM 737 C C . THR A 1 95 ? 24.105 -40.948 -2.963 1.00 70.19 95 THR A C 1
ATOM 739 O O . THR A 1 95 ? 24.277 -41.526 -4.037 1.00 70.19 95 THR A O 1
ATOM 742 N N . ALA A 1 96 ? 24.862 -39.920 -2.573 1.00 69.19 96 ALA A N 1
ATOM 743 C CA . ALA A 1 96 ? 26.057 -39.512 -3.306 1.00 69.19 96 ALA A CA 1
ATOM 744 C C . ALA A 1 96 ? 27.079 -40.671 -3.368 1.00 69.19 96 ALA A C 1
ATOM 746 O O . ALA A 1 96 ? 27.102 -41.496 -2.450 1.00 69.19 96 ALA A O 1
ATOM 747 N N . PRO A 1 97 ? 27.915 -40.756 -4.421 1.00 68.56 97 PRO A N 1
ATOM 748 C CA . PRO A 1 97 ? 28.946 -41.786 -4.523 1.00 68.56 97 PRO A CA 1
ATOM 749 C C . PRO A 1 97 ? 29.873 -41.785 -3.294 1.00 68.56 97 PRO A C 1
ATOM 751 O O . PRO A 1 97 ? 30.122 -40.714 -2.733 1.00 68.56 97 PRO A O 1
ATOM 754 N N . PRO A 1 98 ? 30.393 -42.955 -2.874 1.00 62.75 98 PRO A N 1
ATOM 755 C CA . PRO A 1 98 ? 31.357 -43.041 -1.784 1.00 62.75 98 PRO A CA 1
ATOM 756 C C . PRO A 1 98 ? 32.605 -42.183 -2.075 1.00 62.75 98 PRO A C 1
ATOM 758 O O . PRO A 1 98 ? 32.965 -42.000 -3.241 1.00 62.75 98 PRO A O 1
ATOM 761 N N . PRO A 1 99 ? 33.268 -41.656 -1.030 1.00 57.34 99 PRO A N 1
ATOM 762 C CA . PRO A 1 99 ? 34.334 -40.653 -1.141 1.00 57.34 99 PRO A CA 1
ATOM 763 C C . PRO A 1 99 ? 35.608 -41.106 -1.881 1.00 57.34 99 PRO A C 1
ATOM 765 O O . PRO A 1 99 ? 36.505 -40.294 -2.079 1.00 57.34 99 PRO A O 1
ATOM 768 N N . ASP A 1 100 ? 35.683 -42.345 -2.366 1.00 52.28 100 ASP A N 1
ATOM 769 C CA . ASP A 1 100 ? 36.856 -42.866 -3.081 1.00 52.28 100 ASP A CA 1
ATOM 770 C C . ASP A 1 100 ? 36.855 -42.564 -4.593 1.00 52.28 100 ASP A C 1
ATOM 772 O O . ASP A 1 100 ? 37.753 -42.984 -5.319 1.00 52.28 100 ASP A O 1
ATOM 776 N N . ALA A 1 101 ? 35.879 -41.793 -5.084 1.00 56.59 101 ALA A N 1
ATOM 777 C CA . ALA A 1 101 ? 35.865 -41.254 -6.446 1.00 56.59 101 ALA A CA 1
ATOM 778 C C . ALA A 1 101 ? 35.986 -39.720 -6.454 1.00 56.59 101 ALA A C 1
ATOM 780 O O . ALA A 1 101 ? 35.229 -39.022 -7.128 1.00 56.59 101 ALA A O 1
ATOM 781 N N . GLN A 1 102 ? 36.941 -39.177 -5.697 1.00 44.31 102 GLN A N 1
ATOM 782 C CA . GLN A 1 102 ? 37.402 -37.801 -5.868 1.00 44.31 102 GLN A CA 1
ATOM 783 C C . GLN A 1 102 ? 38.798 -37.808 -6.479 1.00 44.31 102 GLN A C 1
ATOM 785 O O . GLN A 1 102 ? 39.795 -38.151 -5.848 1.00 44.31 102 GLN A O 1
ATOM 790 N N . ALA A 1 103 ? 38.843 -37.413 -7.750 1.00 45.59 103 ALA A N 1
ATOM 791 C CA . ALA A 1 103 ? 40.068 -37.050 -8.428 1.00 45.59 103 ALA A CA 1
ATOM 792 C C . ALA A 1 103 ? 40.752 -35.901 -7.667 1.00 45.59 103 ALA A C 1
ATOM 794 O O . ALA A 1 103 ? 40.232 -34.793 -7.571 1.00 45.59 103 ALA A O 1
ATOM 795 N N . GLN A 1 104 ? 41.908 -36.236 -7.105 1.00 45.19 104 GLN A N 1
ATOM 796 C CA . GLN A 1 104 ? 43.093 -35.422 -6.843 1.00 45.19 104 GLN A CA 1
ATOM 797 C C . GLN A 1 104 ? 42.972 -33.909 -7.138 1.00 45.19 104 GLN A C 1
ATOM 799 O O . GLN A 1 104 ? 43.199 -33.453 -8.256 1.00 45.19 104 GLN A O 1
ATOM 804 N N . ALA A 1 105 ? 42.734 -33.117 -6.092 1.00 37.59 105 ALA A N 1
ATOM 805 C CA . ALA A 1 105 ? 43.190 -31.732 -6.016 1.00 37.59 105 ALA A CA 1
ATOM 806 C C . ALA A 1 105 ? 43.750 -31.481 -4.608 1.00 37.59 105 ALA A C 1
ATOM 808 O O . ALA A 1 105 ? 43.085 -31.704 -3.599 1.00 37.59 105 ALA A O 1
ATOM 809 N N . SER A 1 106 ? 45.028 -31.119 -4.578 1.00 35.75 106 SER A N 1
ATOM 810 C CA . SER A 1 106 ? 45.927 -31.134 -3.428 1.00 35.75 106 SER A CA 1
ATOM 811 C C . SER A 1 106 ? 45.544 -30.198 -2.275 1.00 35.75 106 SER A C 1
ATOM 813 O O . SER A 1 106 ? 44.960 -29.134 -2.458 1.00 35.75 106 SER A O 1
ATOM 815 N N . ALA A 1 107 ? 45.951 -30.626 -1.079 1.00 38.44 107 ALA A N 1
ATOM 816 C CA . ALA A 1 107 ? 45.723 -30.029 0.231 1.00 38.44 107 ALA A CA 1
ATOM 817 C C . ALA A 1 107 ? 46.601 -28.805 0.565 1.00 38.44 107 ALA A C 1
ATOM 819 O O . ALA A 1 107 ? 47.762 -28.731 0.162 1.00 38.44 107 ALA A O 1
ATOM 820 N N . SER A 1 108 ? 46.060 -27.916 1.410 1.00 32.84 108 SER A N 1
ATOM 821 C CA . SER A 1 108 ? 46.714 -27.140 2.496 1.00 32.84 108 SER A CA 1
ATOM 822 C C . SER A 1 108 ? 45.646 -26.210 3.114 1.00 32.84 108 SER A C 1
ATOM 824 O O . SER A 1 108 ? 44.895 -25.607 2.363 1.00 32.84 108 SER A O 1
ATOM 826 N N . ALA A 1 109 ? 45.460 -26.000 4.419 1.00 34.72 109 ALA A N 1
ATOM 827 C CA . ALA A 1 109 ? 46.173 -26.407 5.619 1.00 34.72 109 ALA A CA 1
ATOM 828 C C . ALA A 1 109 ? 45.254 -26.265 6.866 1.00 34.72 109 ALA A C 1
ATOM 830 O O . ALA A 1 109 ? 44.292 -25.502 6.867 1.00 34.72 109 ALA A O 1
ATOM 831 N N . ALA A 1 110 ? 45.617 -27.047 7.884 1.00 34.22 110 ALA A N 1
ATOM 832 C CA . ALA A 1 110 ? 45.258 -27.153 9.306 1.00 34.22 110 ALA A CA 1
ATOM 833 C C . ALA A 1 110 ? 44.366 -26.119 10.047 1.00 34.22 110 ALA A C 1
ATOM 835 O O . ALA A 1 110 ? 44.536 -24.906 9.958 1.00 34.22 110 ALA A O 1
ATOM 836 N N . LEU A 1 111 ? 43.530 -26.684 10.937 1.00 43.25 111 LEU A N 1
ATOM 837 C CA . LEU A 1 111 ? 42.955 -26.083 12.155 1.00 43.25 111 LEU A CA 1
ATOM 838 C C . LEU A 1 111 ? 44.021 -25.921 13.267 1.00 43.25 111 LEU A C 1
ATOM 840 O O . LEU A 1 111 ? 45.049 -26.602 13.238 1.00 43.25 111 LEU A O 1
ATOM 844 N N . PRO A 1 112 ? 43.703 -25.168 14.340 1.00 48.78 112 PRO A N 1
ATOM 845 C CA . PRO A 1 112 ? 43.602 -25.871 15.622 1.00 48.78 112 PRO A CA 1
ATOM 846 C C . PRO A 1 112 ? 42.330 -25.553 16.426 1.00 48.78 112 PRO A C 1
ATOM 848 O O . PRO A 1 112 ? 41.749 -24.472 16.360 1.00 48.78 112 PRO A O 1
ATOM 851 N N . SER A 1 113 ? 41.939 -26.553 17.211 1.00 36.66 113 SER A N 1
ATOM 852 C CA . SER A 1 113 ? 40.855 -26.583 18.190 1.00 36.66 113 SER A CA 1
ATOM 853 C C . SER A 1 113 ? 41.205 -25.821 19.473 1.00 36.66 113 SER A C 1
ATOM 855 O O . SER A 1 113 ? 42.301 -26.000 19.999 1.00 36.66 113 SER A O 1
ATOM 857 N N . THR A 1 114 ? 40.243 -25.104 20.063 1.00 34.69 114 THR A N 1
ATOM 858 C CA . THR A 1 114 ? 40.230 -24.794 21.504 1.00 34.69 114 THR A CA 1
ATOM 859 C C . THR A 1 114 ? 38.815 -24.870 22.079 1.00 34.69 114 THR A C 1
ATOM 861 O O . THR A 1 114 ? 37.858 -24.285 21.577 1.00 34.69 114 THR A O 1
ATOM 864 N N . SER A 1 115 ? 38.714 -25.650 23.151 1.00 40.72 115 SER A N 1
ATOM 865 C CA . SER A 1 115 ? 37.555 -25.864 24.011 1.00 40.72 115 SER A CA 1
ATOM 866 C C . SER A 1 115 ? 37.326 -24.662 24.934 1.00 40.72 115 SER A C 1
ATOM 868 O O . SER A 1 115 ? 38.288 -24.088 25.438 1.00 40.72 115 SER A O 1
ATOM 870 N N . GLY A 1 116 ? 36.068 -24.327 25.235 1.00 33.25 116 GLY A N 1
ATOM 871 C CA . GLY A 1 116 ? 35.743 -23.291 26.221 1.00 33.25 116 GLY A CA 1
ATOM 872 C C . GLY A 1 116 ? 34.254 -23.212 26.541 1.00 33.25 116 GLY A C 1
ATOM 873 O O . GLY A 1 116 ? 33.514 -22.467 25.913 1.00 33.25 116 GLY A O 1
ATOM 874 N N . SER A 1 117 ? 33.829 -24.010 27.518 1.00 37.66 117 SER A N 1
ATOM 875 C CA . SER A 1 117 ? 32.509 -23.990 28.154 1.00 37.66 117 SER A CA 1
ATOM 876 C C . SER A 1 117 ? 32.410 -22.823 29.143 1.00 37.66 117 SER A C 1
ATOM 878 O O . SER A 1 117 ? 33.341 -22.622 29.921 1.00 37.66 117 SER A O 1
ATOM 880 N N . SER A 1 118 ? 31.306 -22.065 29.153 1.00 38.03 118 SER A N 1
ATOM 881 C CA . SER A 1 118 ? 30.948 -21.138 30.246 1.00 38.03 118 SER A CA 1
ATOM 882 C C . SER A 1 118 ? 29.450 -20.811 30.230 1.00 38.03 118 SER A C 1
ATOM 884 O O . SER A 1 118 ? 28.971 -20.041 29.401 1.00 38.03 118 SER A O 1
ATOM 886 N N . ALA A 1 119 ? 28.721 -21.419 31.166 1.00 48.59 119 ALA A N 1
ATOM 887 C CA . ALA A 1 119 ? 27.360 -21.071 31.571 1.00 48.59 119 ALA A CA 1
ATOM 888 C C . ALA A 1 119 ? 27.370 -19.844 32.523 1.00 48.59 119 ALA A C 1
ATOM 890 O O . ALA A 1 119 ? 28.423 -19.521 33.079 1.00 48.59 119 ALA A O 1
ATOM 891 N N . PRO A 1 120 ? 26.234 -19.143 32.716 1.00 49.66 120 PRO A N 1
ATOM 892 C CA . PRO A 1 120 ? 26.192 -17.841 33.384 1.00 49.66 120 PRO A CA 1
ATOM 893 C C . PRO A 1 120 ? 26.205 -17.951 34.923 1.00 49.66 120 PRO A C 1
ATOM 895 O O . PRO A 1 120 ? 25.704 -18.938 35.466 1.00 49.66 120 PRO A O 1
ATOM 898 N N . PRO A 1 121 ? 26.706 -16.934 35.651 1.00 52.28 121 PRO A N 1
ATOM 899 C CA . PRO A 1 121 ? 26.591 -16.888 37.105 1.00 52.28 121 PRO A CA 1
ATOM 900 C C . PRO A 1 121 ? 25.211 -16.367 37.569 1.00 52.28 121 PRO A C 1
ATOM 902 O O . PRO A 1 121 ? 24.707 -15.387 37.013 1.00 52.28 121 PRO A O 1
ATOM 905 N N . PRO A 1 122 ? 24.615 -16.962 38.621 1.00 48.91 122 PRO A N 1
ATOM 906 C CA . PRO A 1 122 ? 23.516 -16.383 39.387 1.00 48.91 122 PRO A CA 1
ATOM 907 C C . PRO A 1 122 ? 24.048 -15.541 40.560 1.00 48.91 122 PRO A C 1
ATOM 909 O O . PRO A 1 122 ? 24.960 -15.957 41.272 1.00 48.91 122 PRO A O 1
ATOM 912 N N . THR A 1 123 ? 23.426 -14.394 40.831 1.00 46.41 123 THR A N 1
ATOM 913 C CA . THR A 1 123 ? 23.547 -13.690 42.116 1.00 46.41 123 THR A CA 1
ATOM 914 C C . THR A 1 123 ? 22.154 -13.367 42.648 1.00 46.41 123 THR A C 1
ATOM 916 O O . THR A 1 123 ? 21.331 -12.754 41.971 1.00 46.41 123 THR A O 1
ATOM 919 N N . GLY A 1 124 ? 21.879 -13.857 43.857 1.00 35.09 124 GLY A N 1
ATOM 920 C CA . GLY A 1 124 ? 20.667 -13.595 44.626 1.00 35.09 124 GLY A CA 1
ATOM 921 C C . GLY A 1 124 ? 20.928 -12.696 45.839 1.00 35.09 124 GLY A C 1
ATOM 922 O O . GLY A 1 124 ? 22.077 -12.465 46.207 1.00 35.09 124 GLY A O 1
ATOM 923 N N . GLY A 1 125 ? 19.823 -12.264 46.462 1.00 35.06 125 GLY A N 1
ATOM 924 C CA . GLY A 1 125 ? 19.736 -11.590 47.771 1.00 35.06 125 GLY A CA 1
ATOM 925 C C . GLY A 1 125 ? 20.033 -10.084 47.714 1.00 35.06 125 GLY A C 1
ATOM 926 O O . GLY A 1 125 ? 21.033 -9.681 47.148 1.00 35.06 125 GLY A O 1
ATOM 927 N N . THR A 1 126 ? 19.260 -9.163 48.297 1.00 38.44 126 THR A N 1
ATOM 9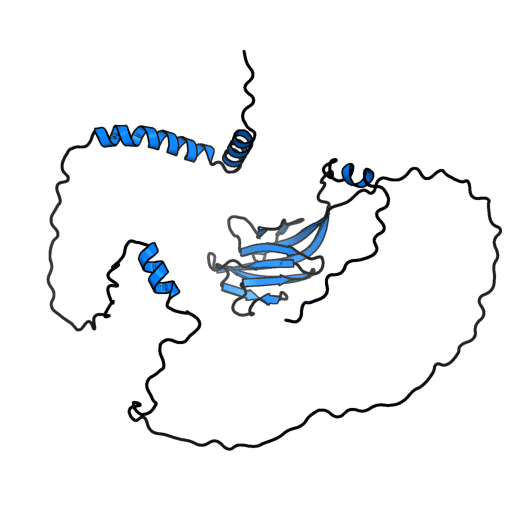28 C CA . THR A 1 126 ? 18.530 -9.241 49.572 1.00 38.44 126 THR A CA 1
ATOM 929 C C . THR A 1 126 ? 17.503 -8.101 49.671 1.00 38.44 126 THR A C 1
ATOM 931 O O . THR A 1 126 ? 17.682 -7.031 49.095 1.00 38.44 126 THR A O 1
ATOM 934 N N . SER A 1 127 ? 16.436 -8.365 50.423 1.00 38.22 127 SER A N 1
ATOM 935 C CA . SER A 1 127 ? 15.359 -7.484 50.879 1.00 38.22 127 SER A CA 1
ATOM 936 C C . SER A 1 127 ? 15.757 -6.069 51.325 1.00 38.22 127 SER A C 1
ATOM 938 O O . SER A 1 127 ? 16.689 -5.902 52.106 1.00 38.22 127 SER A O 1
ATOM 940 N N . ALA A 1 128 ? 14.914 -5.085 50.994 1.00 36.03 128 ALA A N 1
ATOM 941 C CA . ALA A 1 128 ? 14.642 -3.932 51.854 1.00 36.03 128 ALA A CA 1
ATOM 942 C C . ALA A 1 128 ? 13.177 -3.488 51.683 1.00 36.03 128 ALA A C 1
ATOM 944 O O . ALA A 1 128 ? 12.726 -3.165 50.586 1.00 36.03 128 ALA A O 1
ATOM 945 N N . ALA A 1 129 ? 12.437 -3.553 52.788 1.00 46.22 129 ALA A N 1
ATOM 946 C CA . ALA A 1 129 ? 11.052 -3.125 52.947 1.00 46.22 129 ALA A CA 1
ATOM 947 C C . ALA A 1 129 ? 10.951 -1.577 53.042 1.00 46.22 129 ALA A C 1
ATOM 949 O O . ALA A 1 129 ? 11.978 -0.906 53.169 1.00 46.22 129 ALA A O 1
ATOM 950 N N . PRO A 1 130 ? 9.741 -0.992 52.949 1.00 45.28 130 PRO A N 1
ATOM 951 C CA . PRO A 1 130 ? 9.534 0.404 52.564 1.00 45.28 130 PRO A CA 1
ATOM 952 C C . PRO A 1 130 ? 9.616 1.383 53.749 1.00 45.28 130 PRO A C 1
ATOM 954 O O . PRO A 1 130 ? 9.278 1.008 54.873 1.00 45.28 130 PRO A O 1
ATOM 957 N N . PRO A 1 131 ? 9.958 2.667 53.528 1.00 48.34 131 PRO A N 1
ATOM 958 C CA . PRO A 1 131 ? 9.686 3.705 54.509 1.00 48.34 131 PRO A CA 1
ATOM 959 C C . PRO A 1 131 ? 8.206 4.111 54.466 1.00 48.34 131 PRO A C 1
ATOM 961 O O . PRO A 1 131 ? 7.676 4.560 53.449 1.00 48.34 131 PRO A O 1
ATOM 964 N N . ALA A 1 132 ? 7.551 3.947 55.614 1.00 38.38 132 ALA A N 1
ATOM 965 C CA . ALA A 1 132 ? 6.242 4.493 55.923 1.00 38.38 132 ALA A CA 1
ATOM 966 C C . ALA A 1 132 ? 6.277 6.030 55.891 1.00 38.38 132 ALA A C 1
ATOM 968 O O . ALA A 1 132 ? 7.166 6.655 56.468 1.00 38.38 132 ALA A O 1
ATOM 969 N N . SER A 1 133 ? 5.282 6.645 55.254 1.00 42.94 133 SER A N 1
ATOM 970 C CA . SER A 1 133 ? 4.953 8.058 55.444 1.00 42.94 133 SER A CA 1
ATOM 971 C C . SER A 1 133 ? 3.473 8.170 55.765 1.00 42.94 133 SER A C 1
ATOM 973 O O . SER A 1 133 ? 2.599 7.884 54.950 1.00 42.94 133 SER A O 1
ATOM 975 N N . THR A 1 134 ? 3.241 8.530 57.018 1.00 39.53 134 THR A N 1
ATOM 976 C CA . THR A 1 134 ? 1.958 8.733 57.671 1.00 39.53 134 THR A CA 1
ATOM 977 C C . THR A 1 134 ? 1.464 10.142 57.355 1.00 39.53 134 THR A C 1
ATOM 979 O O . THR A 1 134 ? 2.084 11.115 57.774 1.00 39.53 134 THR A O 1
ATOM 982 N N . ALA A 1 135 ? 0.338 10.265 56.653 1.00 44.44 135 ALA A N 1
ATOM 983 C CA . ALA A 1 135 ? -0.456 11.491 56.612 1.00 44.44 135 ALA A CA 1
ATOM 984 C C . ALA A 1 135 ? -1.951 11.120 56.494 1.00 44.44 135 ALA A C 1
ATOM 986 O O . ALA A 1 135 ? -2.303 10.305 55.639 1.00 44.44 135 ALA A O 1
ATOM 987 N N . PRO A 1 136 ? -2.827 11.652 57.363 1.00 49.06 136 PRO A N 1
ATOM 988 C CA . PRO A 1 136 ? -4.239 11.272 57.422 1.00 49.06 136 PRO A CA 1
ATOM 989 C C . PRO A 1 136 ? -5.077 11.964 56.328 1.00 49.06 136 PRO A C 1
ATOM 991 O O . PRO A 1 136 ? -4.897 13.161 56.103 1.00 49.06 136 PRO A O 1
ATOM 994 N N . PRO A 1 137 ? -6.045 11.280 55.685 1.00 47.81 137 PRO A N 1
ATOM 995 C CA . PRO A 1 137 ? -7.081 11.951 54.910 1.00 47.81 137 PRO A CA 1
ATOM 996 C C . PRO A 1 137 ? -8.234 12.405 55.817 1.00 47.81 137 PRO A C 1
ATOM 998 O O . PRO A 1 137 ? -8.879 11.607 56.500 1.00 47.81 137 PRO A O 1
ATOM 1001 N N . SER A 1 138 ? -8.496 13.709 55.799 1.00 40.22 138 SER A N 1
ATOM 1002 C CA . SER A 1 138 ? -9.643 14.350 56.437 1.00 40.22 138 SER A CA 1
ATOM 1003 C C . SER A 1 138 ? -10.959 13.887 55.810 1.00 40.22 138 SER A C 1
ATOM 1005 O O . SER A 1 138 ? -11.159 13.959 54.598 1.00 40.22 138 SER A O 1
ATOM 1007 N N . VAL A 1 139 ? -11.876 13.448 56.665 1.00 38.00 139 VAL A N 1
ATOM 1008 C CA . VAL A 1 139 ? -13.267 13.137 56.339 1.00 38.00 139 VAL A CA 1
ATOM 1009 C C . VAL A 1 139 ? -14.052 14.427 56.073 1.00 38.00 139 VAL A C 1
ATOM 1011 O O . VAL A 1 139 ? -14.124 15.313 56.919 1.00 38.00 139 VAL A O 1
ATOM 1014 N N . SER A 1 140 ? -14.673 14.536 54.901 1.00 38.16 140 SER A N 1
ATOM 1015 C CA . SER A 1 140 ? -15.778 15.469 54.657 1.00 38.16 140 SER A CA 1
ATOM 1016 C C . SER A 1 140 ? -16.965 14.671 54.145 1.00 38.16 140 SER A C 1
ATOM 1018 O O . SER A 1 140 ? -17.025 14.268 52.987 1.00 38.16 140 SER A O 1
ATOM 1020 N N . ALA A 1 141 ? -17.884 14.397 55.067 1.00 37.03 141 ALA A N 1
ATOM 1021 C CA . ALA A 1 141 ? -19.178 13.804 54.796 1.00 37.03 141 ALA A CA 1
ATOM 1022 C C . ALA A 1 141 ? -20.109 14.883 54.225 1.00 37.03 141 ALA A C 1
ATOM 1024 O O . ALA A 1 141 ? -20.402 15.870 54.895 1.00 37.03 141 ALA A O 1
ATOM 1025 N N . SER A 1 142 ? -20.573 14.689 52.989 1.00 43.50 142 SER A N 1
ATOM 1026 C CA . SER A 1 142 ? -21.739 15.393 52.446 1.00 43.50 142 SER A CA 1
ATOM 1027 C C . SER A 1 142 ? -22.958 14.460 52.494 1.00 43.50 142 SER A C 1
ATOM 1029 O O . SER A 1 142 ? -22.802 13.260 52.253 1.00 43.50 142 SER A O 1
ATOM 1031 N N . PRO A 1 143 ? -24.155 14.968 52.836 1.00 50.22 143 PRO A N 1
ATOM 1032 C CA . PRO A 1 143 ? -25.348 14.149 53.050 1.00 50.22 143 PRO A CA 1
ATOM 1033 C C . PRO A 1 143 ? -25.902 13.550 51.739 1.00 50.22 143 PRO A C 1
ATOM 1035 O O . PRO A 1 143 ? -25.834 14.203 50.696 1.00 50.22 143 PRO A O 1
ATOM 1038 N N . PRO A 1 144 ? -26.478 12.329 51.769 1.00 41.97 144 PRO A N 1
ATOM 1039 C CA . PRO A 1 144 ? -27.036 11.680 50.585 1.00 41.97 144 PRO A CA 1
ATOM 1040 C C . PRO A 1 144 ? -28.409 12.258 50.213 1.00 41.97 144 PRO A C 1
ATOM 1042 O O . PRO A 1 144 ? -29.342 12.262 51.015 1.00 41.97 144 PRO A O 1
ATOM 1045 N N . THR A 1 145 ? -28.548 12.708 48.968 1.00 45.22 145 THR A N 1
ATOM 1046 C CA . THR A 1 145 ? -29.836 12.986 48.321 1.00 45.22 145 THR A CA 1
ATOM 1047 C C . THR A 1 145 ? -30.498 11.679 47.854 1.00 45.22 145 THR A C 1
ATOM 1049 O O . THR A 1 145 ? -29.802 10.773 47.393 1.00 45.22 145 THR A O 1
ATOM 1052 N N . PRO A 1 146 ? -31.834 11.546 47.962 1.00 45.72 146 PRO A N 1
ATOM 1053 C CA . PRO A 1 146 ? -32.545 10.319 47.614 1.00 45.72 146 PRO A CA 1
ATOM 1054 C C . PRO A 1 146 ? -32.544 10.067 46.102 1.00 45.72 146 PRO A C 1
ATOM 1056 O O . PRO A 1 146 ? -32.934 10.915 45.300 1.00 45.72 146 PRO A O 1
ATOM 1059 N N . SER A 1 147 ? -32.111 8.866 45.730 1.00 37.53 147 SER A N 1
ATOM 1060 C CA . SER A 1 147 ? -32.038 8.355 44.366 1.00 37.53 147 SER A CA 1
ATOM 1061 C C . SER A 1 147 ? -33.439 8.112 43.797 1.00 37.53 147 SER A C 1
ATOM 1063 O O . SER A 1 147 ? -34.142 7.196 44.225 1.00 37.53 147 SER A O 1
ATOM 1065 N N . THR A 1 148 ? -33.836 8.884 42.789 1.00 37.75 148 THR A N 1
ATOM 1066 C CA . THR A 1 148 ? -35.001 8.569 41.956 1.00 37.75 148 THR A CA 1
ATOM 1067 C C . THR A 1 148 ? -34.685 7.318 41.137 1.00 37.75 148 THR A C 1
ATOM 1069 O O . THR A 1 148 ? -33.753 7.299 40.333 1.00 37.75 148 THR A O 1
ATOM 1072 N N . THR A 1 149 ? -35.432 6.243 41.372 1.00 42.78 149 THR A N 1
ATOM 1073 C CA . THR A 1 149 ? -35.278 4.961 40.681 1.00 42.78 149 THR A CA 1
ATOM 1074 C C . THR A 1 149 ? -35.842 5.079 39.267 1.00 42.78 149 THR A C 1
ATOM 1076 O O . THR A 1 149 ? -37.021 4.834 39.024 1.00 42.78 149 THR A O 1
ATOM 1079 N N . THR A 1 150 ? -35.013 5.487 38.309 1.00 42.81 150 THR A N 1
ATOM 1080 C CA . THR A 1 150 ? -35.381 5.426 36.894 1.00 42.81 150 THR A CA 1
ATOM 1081 C C . THR A 1 150 ? -35.250 3.978 36.432 1.00 42.81 150 THR A C 1
ATOM 1083 O O . THR A 1 150 ? -34.150 3.439 36.343 1.00 42.81 150 THR A O 1
ATOM 1086 N N . SER A 1 151 ? -36.395 3.347 36.173 1.00 48.31 151 SER A N 1
ATOM 1087 C CA . SER A 1 151 ? -36.529 2.045 35.514 1.00 48.31 151 SER A CA 1
ATOM 1088 C C . SER A 1 151 ? -35.618 1.963 34.281 1.00 48.31 151 SER A C 1
ATOM 1090 O O . SER A 1 151 ? -35.903 2.572 33.248 1.00 48.31 151 SER A O 1
ATOM 1092 N N . SER A 1 152 ? -34.529 1.199 34.376 1.00 49.12 152 SER A N 1
ATOM 1093 C CA . SER A 1 152 ? -33.639 0.892 33.261 1.00 49.12 152 SER A CA 1
ATOM 1094 C C . SER A 1 152 ? -34.320 -0.105 32.325 1.00 49.12 152 SER A C 1
ATOM 1096 O O . SER A 1 152 ? -34.306 -1.318 32.526 1.00 49.12 152 SER A O 1
ATOM 1098 N N . GLN A 1 153 ? -34.936 0.418 31.267 1.00 58.59 153 GLN A N 1
ATOM 1099 C CA . GLN A 1 153 ? -35.295 -0.389 30.107 1.00 58.59 153 GLN A CA 1
ATOM 1100 C C . GLN A 1 153 ? -34.019 -1.077 29.576 1.00 58.59 153 GLN A C 1
ATOM 1102 O O . GLN A 1 153 ? -32.975 -0.424 29.506 1.00 58.59 153 GLN A O 1
ATOM 1107 N N . PRO A 1 154 ? -34.053 -2.372 29.214 1.00 57.84 154 PRO A N 1
ATOM 1108 C CA . PRO A 1 154 ? -32.867 -3.069 28.732 1.00 57.84 154 PRO A CA 1
ATOM 1109 C C . PRO A 1 154 ? -32.406 -2.463 27.401 1.00 57.84 154 PRO A C 1
ATOM 1111 O O . PRO A 1 154 ? -33.002 -2.695 26.347 1.00 57.84 154 PRO A O 1
ATOM 1114 N N . THR A 1 155 ? -31.335 -1.670 27.451 1.00 67.81 155 THR A N 1
ATOM 1115 C CA . THR A 1 155 ? -30.656 -1.144 26.267 1.00 67.81 155 THR A CA 1
ATOM 1116 C C . THR A 1 155 ? -30.098 -2.318 25.476 1.00 67.81 155 THR A C 1
ATOM 1118 O O . THR A 1 155 ? -29.222 -3.046 25.944 1.00 67.81 155 THR A O 1
ATOM 1121 N N . LYS A 1 156 ? -30.626 -2.529 24.268 1.00 73.62 156 LYS A N 1
ATOM 1122 C CA . LYS A 1 156 ? -30.120 -3.557 23.357 1.00 73.62 156 LYS A CA 1
ATOM 1123 C C . LYS A 1 156 ? -28.638 -3.269 23.067 1.00 73.62 156 LYS A C 1
ATOM 1125 O O . LYS A 1 156 ? -28.333 -2.133 22.706 1.00 73.62 156 LYS A O 1
ATOM 1130 N N . PRO A 1 157 ? -27.722 -4.246 23.203 1.00 75.56 157 PRO A N 1
ATOM 1131 C CA . PRO A 1 157 ? -26.318 -4.011 22.897 1.00 75.56 157 PRO A CA 1
ATOM 1132 C C . PRO A 1 157 ? -26.167 -3.681 21.408 1.00 75.56 157 PRO A C 1
ATOM 1134 O O . PRO A 1 157 ? -26.554 -4.469 20.539 1.00 75.56 157 PRO A O 1
ATOM 1137 N N . THR A 1 158 ? -25.626 -2.498 21.124 1.00 79.25 158 THR A N 1
ATOM 1138 C CA . THR A 1 158 ? -25.242 -2.076 19.775 1.00 79.25 158 THR A CA 1
ATOM 1139 C C . THR A 1 158 ? -23.796 -2.489 19.545 1.00 79.25 158 THR A C 1
ATOM 1141 O O . THR A 1 158 ? -22.916 -2.156 20.335 1.00 79.25 158 THR A O 1
ATOM 1144 N N . PHE A 1 159 ? -23.550 -3.233 18.470 1.00 79.19 159 PHE A N 1
ATOM 1145 C CA . PHE A 1 159 ? -22.203 -3.616 18.059 1.00 79.19 159 PHE A CA 1
ATOM 1146 C C . PHE A 1 159 ? -21.734 -2.675 16.952 1.00 79.19 159 PHE A C 1
ATOM 1148 O O . PHE A 1 159 ? -22.433 -2.506 15.953 1.00 79.19 159 PHE A O 1
ATOM 1155 N N . HIS A 1 160 ? -20.549 -2.095 17.132 1.00 84.81 160 HIS A N 1
ATOM 1156 C CA . HIS A 1 160 ? -19.892 -1.230 16.156 1.00 84.81 160 HIS A CA 1
ATOM 1157 C C . HIS A 1 160 ? -18.698 -1.975 15.558 1.00 84.81 160 HIS A C 1
ATOM 1159 O O . HIS A 1 160 ? -17.875 -2.530 16.289 1.00 84.81 160 HIS A O 1
ATOM 1165 N N . LEU A 1 161 ? -18.611 -2.016 14.229 1.00 88.31 161 LEU A N 1
ATOM 1166 C CA . LEU A 1 161 ? -17.479 -2.604 13.516 1.00 88.31 161 LEU A CA 1
ATOM 1167 C C . LEU A 1 161 ? -16.550 -1.488 13.066 1.00 88.31 161 LEU A C 1
ATOM 1169 O O . LEU A 1 161 ? -17.019 -0.471 12.570 1.00 88.31 161 LEU A O 1
ATOM 1173 N N . TYR A 1 162 ? -15.241 -1.688 13.179 1.00 89.81 162 TYR A N 1
ATOM 1174 C CA . TYR A 1 162 ? -14.241 -0.704 12.770 1.00 89.81 162 TYR A CA 1
ATOM 1175 C C . TYR A 1 162 ? -13.253 -1.314 11.777 1.00 89.81 162 TYR A C 1
ATOM 1177 O O . TYR A 1 162 ? -12.894 -2.484 11.883 1.00 89.81 162 TYR A O 1
ATOM 1185 N N . THR A 1 163 ? -12.792 -0.506 10.823 1.00 92.06 163 THR A N 1
ATOM 1186 C CA . THR A 1 163 ? -11.660 -0.810 9.938 1.00 92.06 163 THR A CA 1
ATOM 1187 C C . THR A 1 163 ? -10.610 0.275 10.061 1.00 92.06 163 THR A C 1
ATOM 1189 O O . THR A 1 163 ? -10.938 1.451 10.204 1.00 92.06 163 THR A O 1
ATOM 1192 N N . PHE A 1 164 ? -9.340 -0.085 9.914 1.00 94.38 164 PHE A N 1
ATOM 1193 C CA . PHE A 1 164 ? -8.282 0.911 9.838 1.00 94.38 164 PHE A CA 1
ATOM 1194 C C . PHE A 1 164 ? -8.158 1.497 8.426 1.00 94.38 164 PHE A C 1
ATOM 1196 O O . PHE A 1 164 ? -8.269 0.794 7.418 1.00 94.38 164 PHE A O 1
ATOM 1203 N N . ARG A 1 165 ? -7.935 2.808 8.364 1.00 95.12 165 ARG A N 1
ATOM 1204 C CA . ARG A 1 165 ? -7.593 3.583 7.167 1.00 95.12 165 ARG A CA 1
ATOM 1205 C C . ARG A 1 165 ? -6.363 4.422 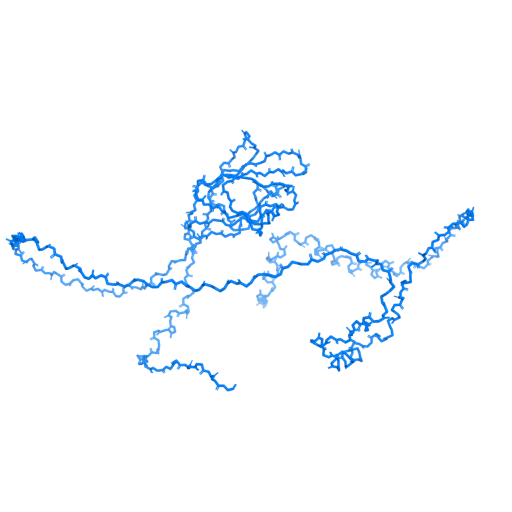7.478 1.00 95.12 165 ARG A C 1
ATOM 1207 O O . ARG A 1 165 ? -6.161 4.806 8.627 1.00 95.12 165 ARG A O 1
ATOM 1214 N N . VAL A 1 166 ? -5.567 4.746 6.468 1.00 96.94 166 VAL A N 1
ATOM 1215 C CA . VAL A 1 166 ? -4.352 5.553 6.661 1.00 96.94 166 VAL A CA 1
ATOM 1216 C C . VAL A 1 166 ? -4.438 6.874 5.921 1.00 96.94 166 VAL A C 1
ATOM 1218 O O . VAL A 1 166 ? -5.028 6.956 4.848 1.00 96.94 166 VAL A O 1
ATOM 1221 N N . SER A 1 167 ? -3.854 7.911 6.502 1.00 96.94 167 SER A N 1
ATOM 1222 C CA . SER A 1 167 ? -3.668 9.202 5.849 1.00 96.94 167 SER A CA 1
ATOM 1223 C C . SER A 1 167 ? -2.195 9.332 5.499 1.00 96.94 167 SER A C 1
ATOM 1225 O O . SER A 1 167 ? -1.335 9.163 6.365 1.00 96.94 167 SER A O 1
ATOM 1227 N N . VAL A 1 168 ? -1.893 9.576 4.228 1.00 97.25 168 VAL A N 1
ATOM 1228 C CA . VAL A 1 168 ? -0.522 9.593 3.709 1.00 97.25 168 VAL A CA 1
ATOM 1229 C C . VAL A 1 168 ? -0.286 10.817 2.840 1.00 97.25 168 VAL A C 1
ATOM 1231 O O . VAL A 1 168 ? -1.187 11.268 2.138 1.00 97.25 168 VAL A O 1
ATOM 1234 N N . LYS A 1 169 ? 0.947 11.316 2.839 1.00 97.25 169 LYS A N 1
ATOM 1235 C CA . LYS A 1 169 ? 1.448 12.228 1.807 1.00 97.25 169 LYS A CA 1
ATOM 1236 C C . LYS A 1 169 ? 2.292 11.418 0.849 1.00 97.25 169 LYS A C 1
ATOM 1238 O O . LYS A 1 169 ? 3.268 10.815 1.281 1.00 97.25 169 LYS A O 1
ATOM 1243 N N . VAL A 1 170 ? 1.909 11.367 -0.421 1.00 96.56 170 VAL A N 1
ATOM 1244 C CA . VAL A 1 170 ? 2.601 10.543 -1.415 1.00 96.56 170 VAL A CA 1
ATOM 1245 C C . VAL A 1 170 ? 2.724 11.267 -2.745 1.00 96.56 170 VAL A C 1
ATOM 1247 O O . VAL A 1 170 ? 1.778 11.910 -3.201 1.00 96.56 170 VAL A O 1
ATOM 1250 N N . GLY A 1 171 ? 3.887 11.164 -3.375 1.00 94.50 171 GLY A N 1
ATOM 1251 C CA . GLY A 1 171 ? 4.139 11.781 -4.672 1.00 94.50 171 GLY A CA 1
ATOM 1252 C C . GLY A 1 171 ? 5.619 11.840 -5.011 1.00 94.50 171 GLY A C 1
ATOM 1253 O O . GLY A 1 171 ? 6.439 11.212 -4.344 1.00 94.50 171 GLY A O 1
ATOM 1254 N N . GLU A 1 172 ? 5.952 12.569 -6.070 1.00 94.00 172 GLU A N 1
ATOM 1255 C CA . GLU A 1 172 ? 7.347 12.843 -6.427 1.00 94.00 172 GLU A CA 1
ATOM 1256 C C . GLU A 1 172 ? 8.005 13.708 -5.336 1.00 94.00 172 GLU A C 1
ATOM 1258 O O . GLU A 1 172 ? 7.313 14.375 -4.565 1.00 94.00 172 GLU A O 1
ATOM 1263 N N . ALA A 1 173 ? 9.339 13.721 -5.264 1.00 85.50 173 ALA A N 1
ATOM 1264 C CA . ALA A 1 173 ? 10.066 14.338 -4.149 1.00 85.50 173 ALA A CA 1
ATOM 1265 C C . ALA A 1 173 ? 9.670 15.794 -3.811 1.00 85.50 173 ALA A C 1
ATOM 1267 O O . ALA A 1 173 ? 9.725 16.169 -2.640 1.00 85.50 173 ALA A O 1
ATOM 1268 N N . ASN A 1 174 ? 9.230 16.574 -4.806 1.00 84.62 174 ASN A N 1
ATOM 1269 C CA . ASN A 1 174 ? 8.824 17.978 -4.662 1.00 84.62 174 ASN A CA 1
ATOM 1270 C C . ASN A 1 174 ? 7.302 18.214 -4.793 1.00 84.62 174 ASN A C 1
ATOM 1272 O O . ASN A 1 174 ? 6.856 19.346 -4.643 1.00 84.62 174 ASN A O 1
ATOM 1276 N N . ASP A 1 175 ? 6.506 17.178 -5.079 1.00 92.00 175 ASP A N 1
ATOM 1277 C CA . ASP A 1 175 ? 5.044 17.257 -5.264 1.00 92.00 175 ASP A CA 1
ATOM 1278 C C . ASP A 1 175 ? 4.362 16.135 -4.470 1.00 92.00 175 ASP A C 1
ATOM 1280 O O . ASP A 1 175 ? 3.856 15.156 -5.026 1.00 92.00 175 ASP A O 1
ATOM 1284 N N . LEU A 1 176 ? 4.396 16.243 -3.138 1.00 93.56 176 LEU A N 1
ATOM 1285 C CA . LEU A 1 176 ? 3.673 15.318 -2.269 1.00 93.56 176 LEU A CA 1
ATOM 1286 C C . LEU A 1 176 ? 2.207 15.731 -2.163 1.00 93.56 176 LEU A C 1
ATOM 1288 O O . LEU A 1 176 ? 1.895 16.849 -1.756 1.00 93.56 176 LEU A O 1
ATOM 1292 N N . LYS A 1 177 ? 1.303 14.789 -2.441 1.00 95.38 177 LYS A N 1
ATOM 1293 C CA . LYS A 1 177 ? -0.142 15.006 -2.336 1.00 95.38 177 LYS A CA 1
ATOM 1294 C C . LYS A 1 177 ? -0.707 14.304 -1.118 1.00 95.38 177 LYS A C 1
ATOM 1296 O O . LYS A 1 177 ? -0.438 13.123 -0.890 1.00 95.38 177 LYS A O 1
ATOM 1301 N N . ASP A 1 178 ? -1.529 15.029 -0.372 1.00 95.94 178 ASP A N 1
ATOM 1302 C CA . ASP A 1 178 ? -2.301 14.479 0.732 1.00 95.94 178 ASP A CA 1
ATOM 1303 C C . ASP A 1 178 ? -3.370 13.505 0.219 1.00 95.94 178 ASP A C 1
ATOM 1305 O O . ASP A 1 178 ? -4.160 13.799 -0.683 1.00 95.94 178 ASP A O 1
ATOM 1309 N N . ARG A 1 179 ? -3.393 12.315 0.812 1.00 94.38 179 ARG A N 1
ATOM 1310 C CA . ARG A 1 179 ? -4.370 11.256 0.571 1.00 94.38 179 ARG A CA 1
ATOM 1311 C C . ARG A 1 179 ? -4.901 10.793 1.914 1.00 94.38 179 ARG A C 1
ATOM 1313 O O . ARG A 1 179 ? -4.252 10.032 2.627 1.00 94.38 179 ARG A O 1
ATOM 1320 N N . ASN A 1 180 ? -6.095 11.260 2.244 1.00 94.00 180 ASN A N 1
ATOM 1321 C CA . ASN A 1 180 ? -6.774 10.897 3.480 1.00 94.00 180 ASN A CA 1
ATOM 1322 C C . ASN A 1 180 ? -7.581 9.609 3.301 1.00 94.00 180 ASN A C 1
ATOM 1324 O O . ASN A 1 180 ? -8.088 9.333 2.214 1.00 94.00 180 ASN A O 1
ATOM 1328 N N . GLN A 1 181 ? -7.722 8.850 4.389 1.00 90.56 181 GLN A N 1
ATOM 1329 C CA . GLN A 1 181 ? -8.563 7.648 4.463 1.00 90.56 181 GLN A CA 1
ATOM 1330 C C . GLN A 1 181 ? -8.309 6.613 3.351 1.00 90.56 181 GLN A C 1
ATOM 1332 O O . GLN A 1 181 ? -9.234 6.012 2.803 1.00 90.56 181 GLN A O 1
ATOM 1337 N N . VAL A 1 182 ? -7.041 6.365 3.043 1.00 94.12 182 VAL A N 1
ATOM 1338 C CA . VAL A 1 182 ? -6.624 5.344 2.085 1.00 94.12 182 VAL A CA 1
ATOM 1339 C C . VAL A 1 182 ? -7.131 3.972 2.527 1.00 94.12 182 VAL A C 1
ATOM 1341 O O . VAL A 1 182 ? -6.969 3.551 3.679 1.00 94.12 182 VAL A O 1
ATOM 1344 N N . SER A 1 183 ? -7.784 3.283 1.593 1.00 92.75 183 SER A N 1
ATOM 1345 C CA . SER A 1 183 ? -8.382 1.973 1.804 1.00 92.75 183 SER A CA 1
ATOM 1346 C C . SER A 1 183 ? -7.386 0.838 1.637 1.00 92.75 183 SER A C 1
ATOM 1348 O O . SER A 1 183 ? -6.494 0.945 0.803 1.00 92.75 183 SER A O 1
ATOM 1350 N N . SER A 1 184 ? -7.579 -0.274 2.354 1.00 92.31 184 SER A N 1
ATOM 1351 C CA . SER A 1 184 ? -6.847 -1.515 2.068 1.00 92.31 184 SER A CA 1
ATOM 1352 C C . SER A 1 184 ? -6.909 -1.842 0.567 1.00 92.31 184 SER A C 1
ATOM 1354 O O . SER A 1 184 ? -7.920 -1.595 -0.097 1.00 92.31 184 SER A O 1
ATOM 1356 N N . LEU A 1 185 ? -5.788 -2.327 0.048 1.00 93.81 185 LEU A N 1
ATOM 1357 C CA . LEU A 1 185 ? -5.440 -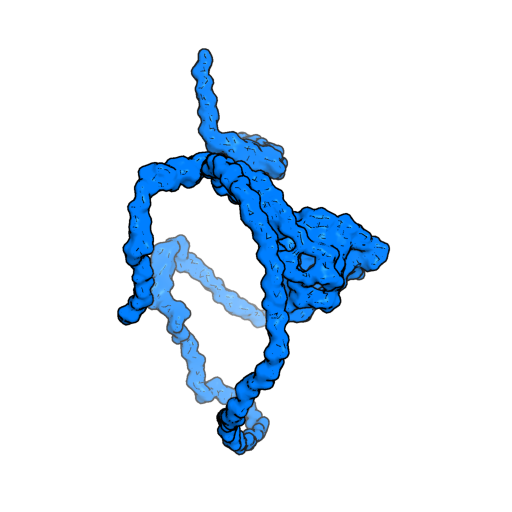2.584 -1.348 1.00 93.81 185 LEU A CA 1
ATOM 1358 C C . LEU A 1 185 ? -5.388 -1.350 -2.264 1.00 93.81 185 LEU A C 1
ATOM 1360 O O . LEU A 1 185 ? -5.233 -1.488 -3.480 1.00 93.81 185 LEU A O 1
ATOM 1364 N N . ALA A 1 186 ? -5.490 -0.130 -1.728 1.00 95.56 186 ALA A N 1
ATOM 1365 C CA . ALA A 1 186 ? -5.346 1.073 -2.539 1.00 95.56 186 ALA A CA 1
ATOM 1366 C C . ALA A 1 186 ? -3.916 1.223 -3.064 1.00 95.56 186 ALA A C 1
ATOM 1368 O O . ALA A 1 186 ? -2.943 1.123 -2.316 1.00 95.56 186 ALA A O 1
ATOM 1369 N N . LEU A 1 187 ? -3.822 1.527 -4.356 1.00 96.31 187 LEU A N 1
ATOM 1370 C CA . LEU A 1 187 ? -2.574 1.794 -5.057 1.00 96.31 187 LEU A CA 1
ATOM 1371 C C . LEU A 1 187 ? -2.162 3.260 -4.888 1.00 96.31 187 LEU A C 1
ATOM 1373 O O . LEU A 1 187 ? -2.969 4.165 -5.121 1.00 96.31 187 LEU A O 1
ATOM 1377 N N . LEU A 1 188 ? -0.906 3.487 -4.509 1.00 95.56 188 LEU A N 1
ATO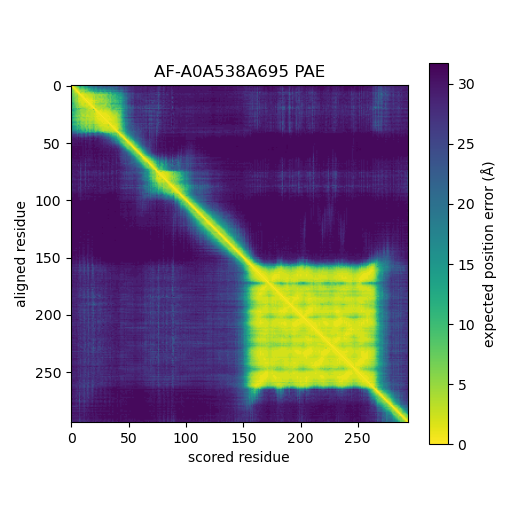M 1378 C CA . LEU A 1 188 ? -0.344 4.803 -4.214 1.00 95.56 188 LEU A CA 1
ATOM 1379 C C . LEU A 1 188 ? 0.846 5.119 -5.139 1.00 95.56 188 LEU A C 1
ATOM 1381 O O . LEU A 1 188 ? 1.619 4.210 -5.434 1.00 95.56 188 LEU A O 1
ATOM 1385 N N . PRO A 1 189 ? 1.022 6.391 -5.565 1.00 93.38 189 PRO A N 1
ATOM 1386 C CA . PRO A 1 189 ? 0.087 7.511 -5.406 1.00 93.38 189 PRO A CA 1
ATOM 1387 C C . PRO A 1 189 ? -1.183 7.379 -6.260 1.00 93.38 189 PRO A C 1
ATOM 1389 O O . PRO A 1 189 ? -2.171 8.070 -6.001 1.00 93.38 189 PRO A O 1
ATOM 1392 N N . SER A 1 190 ? -1.165 6.539 -7.300 1.00 92.62 190 SER A N 1
ATOM 1393 C CA . SER A 1 190 ? -2.289 6.364 -8.223 1.00 92.62 190 SER A CA 1
ATOM 1394 C C . SER A 1 190 ? -2.312 4.963 -8.837 1.00 92.62 190 SER A C 1
ATOM 1396 O O . SER A 1 190 ? -1.331 4.232 -8.772 1.00 92.62 190 SER A O 1
ATOM 1398 N N . LYS A 1 191 ? -3.418 4.603 -9.501 1.00 91.69 191 LYS A N 1
ATOM 1399 C CA . LYS A 1 191 ? -3.547 3.316 -10.207 1.00 91.69 191 LYS A CA 1
ATOM 1400 C C . LYS A 1 191 ? -2.599 3.176 -11.404 1.00 91.69 191 LYS A C 1
ATOM 1402 O O . LYS A 1 191 ? -2.206 2.065 -11.722 1.00 91.69 191 LYS A O 1
ATOM 1407 N N . HIS A 1 192 ? -2.256 4.284 -12.063 1.00 90.62 192 HIS A N 1
ATOM 1408 C CA . HIS A 1 192 ? -1.380 4.283 -13.242 1.00 90.62 192 HIS A CA 1
ATOM 1409 C C . HIS A 1 192 ? 0.104 4.232 -12.878 1.00 90.62 192 HIS A C 1
ATOM 1411 O O . HIS A 1 192 ? 0.913 3.788 -13.680 1.00 90.62 192 HIS A O 1
ATOM 1417 N N . LYS A 1 193 ? 0.449 4.694 -11.673 1.00 91.19 193 LYS A N 1
ATOM 1418 C CA . LYS A 1 193 ? 1.799 4.632 -11.112 1.00 91.19 193 LYS A CA 1
ATOM 1419 C C . LYS A 1 193 ? 1.721 4.079 -9.688 1.00 91.19 193 LYS A C 1
ATOM 1421 O O . LYS A 1 193 ? 1.721 4.870 -8.742 1.00 91.19 193 LYS A O 1
ATOM 1426 N N . PRO A 1 194 ? 1.546 2.758 -9.528 1.00 94.31 194 PRO A N 1
ATOM 1427 C CA . PRO A 1 194 ? 1.423 2.131 -8.225 1.00 94.31 194 PRO A CA 1
ATOM 1428 C C . PRO A 1 194 ? 2.813 1.784 -7.687 1.00 94.31 194 PRO A C 1
ATOM 1430 O O . PRO A 1 194 ? 3.284 0.667 -7.857 1.00 94.31 194 PRO A O 1
ATOM 1433 N N . ILE A 1 195 ? 3.485 2.725 -7.028 1.00 95.75 195 ILE A N 1
ATOM 1434 C CA . ILE A 1 195 ? 4.752 2.415 -6.342 1.00 95.75 195 ILE A CA 1
ATOM 1435 C C . ILE A 1 195 ? 4.521 1.510 -5.125 1.00 95.75 195 ILE A C 1
ATOM 1437 O O . ILE A 1 195 ? 5.407 0.760 -4.723 1.00 95.75 195 ILE A O 1
ATOM 1441 N N . LEU A 1 196 ? 3.328 1.594 -4.529 1.00 96.19 196 LEU A N 1
ATOM 1442 C CA . LEU A 1 196 ? 2.967 0.912 -3.292 1.00 96.19 196 LEU A CA 1
ATOM 1443 C C . LEU A 1 196 ? 1.495 0.504 -3.324 1.00 96.19 196 LEU A C 1
ATOM 1445 O O . LEU A 1 196 ? 0.665 1.190 -3.926 1.00 96.19 196 LEU A O 1
ATOM 1449 N N . SER A 1 197 ? 1.150 -0.528 -2.561 1.00 97.50 197 SER A N 1
ATOM 1450 C CA . SER A 1 197 ? -0.228 -0.828 -2.177 1.00 97.50 197 SER A CA 1
ATOM 1451 C C . SER A 1 197 ? -0.357 -0.861 -0.658 1.00 97.50 197 SER A C 1
ATOM 1453 O O . SER A 1 197 ? 0.437 -1.510 0.020 1.00 97.50 197 SER A O 1
ATOM 1455 N N . PHE A 1 198 ? -1.343 -0.160 -0.102 1.00 97.31 198 PHE A N 1
ATOM 1456 C CA . PHE A 1 198 ? -1.646 -0.258 1.327 1.00 97.31 198 PHE A CA 1
ATOM 1457 C C . PHE A 1 198 ? -2.343 -1.591 1.610 1.00 97.31 198 PHE A C 1
ATOM 1459 O O . PHE A 1 198 ? -3.384 -1.844 1.025 1.00 97.31 198 PHE A O 1
ATOM 1466 N N . LEU A 1 199 ? -1.819 -2.437 2.498 1.00 96.31 199 LEU A N 1
ATOM 1467 C CA . LEU A 1 199 ? -2.435 -3.734 2.803 1.00 96.31 199 LEU A CA 1
ATOM 1468 C C . LEU A 1 199 ? -3.322 -3.656 4.042 1.00 96.31 199 LEU A C 1
ATOM 1470 O O . LEU A 1 199 ? -4.525 -3.888 3.961 1.00 96.31 199 LEU A O 1
ATOM 1474 N N . GLU A 1 200 ? -2.745 -3.303 5.185 1.00 95.12 200 GLU A N 1
ATOM 1475 C CA . GLU A 1 200 ? -3.440 -3.318 6.471 1.00 95.12 200 GLU A CA 1
ATOM 1476 C C . GLU A 1 200 ? -2.761 -2.377 7.468 1.00 95.12 200 GLU A C 1
ATOM 1478 O O . GLU A 1 200 ? -1.580 -2.056 7.334 1.00 95.12 200 GLU A O 1
ATOM 1483 N N . ALA A 1 201 ? -3.498 -1.934 8.485 1.00 96.12 201 ALA A N 1
ATOM 1484 C CA . ALA A 1 201 ? -2.936 -1.242 9.634 1.00 96.12 201 ALA A CA 1
ATOM 1485 C C . ALA A 1 201 ? -3.569 -1.745 10.937 1.00 96.12 201 ALA A C 1
ATOM 1487 O O . ALA A 1 201 ? -4.723 -2.156 10.947 1.00 96.12 201 ALA A O 1
ATOM 1488 N N . ASN A 1 202 ? -2.822 -1.664 12.039 1.00 91.81 202 ASN A N 1
ATOM 1489 C CA . ASN A 1 202 ? -3.245 -2.123 13.371 1.00 91.81 202 ASN A CA 1
ATOM 1490 C C . ASN A 1 202 ? -3.340 -0.979 14.404 1.00 91.81 202 ASN A C 1
ATOM 1492 O O . ASN A 1 202 ? -3.183 -1.191 15.606 1.00 91.81 202 ASN A O 1
ATOM 1496 N N . GLY A 1 203 ? -3.500 0.260 13.932 1.00 91.50 203 GLY A N 1
ATOM 1497 C CA . GLY A 1 203 ? -3.512 1.478 14.752 1.00 91.50 203 GLY A CA 1
ATOM 1498 C C . GLY A 1 203 ? -2.128 2.005 15.151 1.00 91.50 203 GLY A C 1
ATOM 1499 O O . G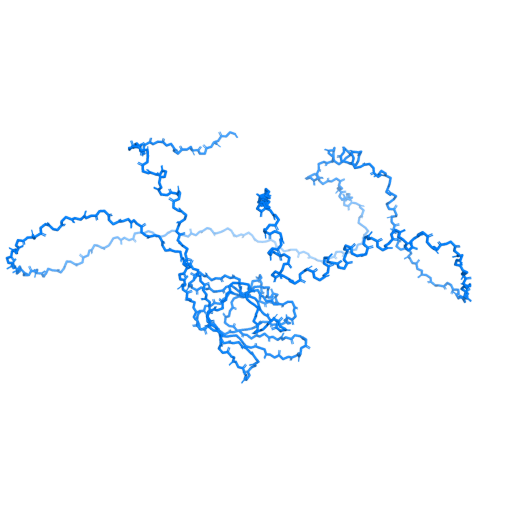LY A 1 203 ? -1.985 3.200 15.379 1.00 91.50 203 GLY A O 1
ATOM 1500 N N . LYS A 1 204 ? -1.092 1.156 15.192 1.00 95.19 204 LYS A N 1
ATOM 1501 C CA . LYS A 1 204 ? 0.291 1.568 15.511 1.00 95.19 204 LYS A CA 1
ATOM 1502 C C . LYS A 1 204 ? 1.187 1.606 14.284 1.00 95.19 204 LYS A C 1
ATOM 1504 O O . LYS A 1 204 ? 2.083 2.440 14.190 1.00 95.19 204 LYS A O 1
ATOM 1509 N N . GLN A 1 205 ? 0.976 0.657 13.383 1.00 97.06 205 GLN A N 1
ATOM 1510 C CA . GLN A 1 205 ? 1.765 0.452 12.182 1.00 97.06 205 GLN A CA 1
ATOM 1511 C C . GLN A 1 205 ? 0.845 0.181 10.999 1.00 97.06 205 GLN A C 1
ATOM 1513 O O . GLN A 1 205 ? -0.240 -0.385 11.158 1.00 97.06 205 GLN A O 1
ATOM 1518 N N . ALA A 1 206 ? 1.305 0.577 9.822 1.00 97.56 206 ALA A N 1
ATOM 1519 C CA . ALA A 1 206 ? 0.708 0.261 8.541 1.00 97.56 206 ALA A CA 1
ATOM 1520 C C . ALA A 1 206 ? 1.693 -0.566 7.713 1.00 97.56 206 ALA A C 1
ATOM 1522 O O . ALA A 1 206 ? 2.894 -0.287 7.686 1.00 97.56 206 ALA A O 1
ATOM 1523 N N . LEU A 1 207 ? 1.162 -1.586 7.052 1.00 97.69 207 LEU A N 1
ATOM 1524 C CA . LEU A 1 207 ? 1.873 -2.466 6.146 1.00 97.69 207 LEU A CA 1
ATOM 1525 C C . LEU A 1 207 ? 1.579 -2.040 4.709 1.00 97.69 207 LEU A C 1
ATOM 1527 O O . LEU A 1 207 ? 0.419 -1.986 4.290 1.00 97.69 207 LEU A O 1
ATOM 1531 N N . PHE A 1 208 ? 2.639 -1.794 3.949 1.00 98.06 208 PHE A N 1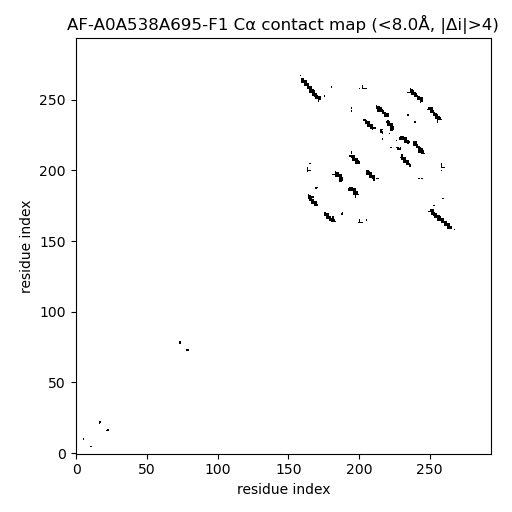
ATOM 1532 C CA . PHE A 1 208 ? 2.561 -1.528 2.522 1.00 98.06 208 PHE A CA 1
ATOM 1533 C C . PHE A 1 208 ? 3.319 -2.603 1.750 1.00 98.06 208 PHE A C 1
ATOM 1535 O O . PHE A 1 208 ? 4.400 -3.031 2.157 1.00 98.06 208 PHE A O 1
ATOM 1542 N N . LEU A 1 209 ? 2.749 -3.019 0.626 1.00 97.88 209 LEU A N 1
ATOM 1543 C CA . LEU A 1 209 ? 3.423 -3.813 -0.392 1.00 97.88 209 LEU A CA 1
ATOM 1544 C C . LEU A 1 209 ? 4.150 -2.865 -1.341 1.00 97.88 209 LEU A C 1
ATOM 1546 O O . LEU A 1 209 ? 3.531 -1.944 -1.875 1.00 97.88 209 LEU A O 1
ATOM 1550 N N . VAL A 1 210 ? 5.439 -3.096 -1.552 1.00 97.50 210 VAL A N 1
ATOM 1551 C CA . VAL A 1 210 ? 6.261 -2.332 -2.494 1.00 97.50 210 VAL A CA 1
ATOM 1552 C C . VAL A 1 210 ? 6.127 -2.952 -3.887 1.00 97.50 210 VAL A C 1
ATOM 1554 O O . VAL A 1 210 ? 6.132 -4.176 -4.025 1.00 97.50 210 VAL A O 1
ATOM 1557 N N . SER A 1 211 ? 5.970 -2.124 -4.922 1.00 96.50 211 SER A N 1
ATOM 1558 C CA . SER A 1 211 ? 5.935 -2.605 -6.308 1.00 96.50 211 SER A CA 1
ATOM 1559 C C . SER A 1 211 ? 7.293 -3.159 -6.745 1.00 96.50 211 SER A C 1
ATOM 1561 O O . SER A 1 211 ? 8.336 -2.653 -6.341 1.00 96.50 211 SER A O 1
ATOM 1563 N N . THR A 1 212 ? 7.285 -4.159 -7.627 1.00 95.44 212 THR A N 1
ATOM 1564 C CA . THR A 1 212 ? 8.500 -4.728 -8.239 1.00 95.44 212 THR A CA 1
ATOM 1565 C C . THR A 1 212 ? 9.239 -3.745 -9.142 1.00 95.44 212 THR A C 1
ATOM 1567 O O . THR A 1 212 ? 10.404 -3.955 -9.452 1.00 95.44 212 THR A O 1
ATOM 1570 N N . ASP A 1 213 ? 8.566 -2.671 -9.548 1.00 95.00 213 ASP A N 1
ATOM 1571 C CA . ASP A 1 213 ? 9.131 -1.585 -10.347 1.00 95.00 213 ASP A CA 1
ATOM 1572 C C . ASP A 1 213 ? 9.968 -0.601 -9.505 1.00 95.00 213 ASP A C 1
ATOM 1574 O O . ASP A 1 213 ? 10.492 0.382 -10.028 1.00 95.00 213 ASP A O 1
ATOM 1578 N N . VAL A 1 214 ? 10.053 -0.803 -8.188 1.00 95.81 214 VAL A N 1
ATOM 1579 C CA . VAL A 1 214 ? 10.884 0.004 -7.292 1.00 95.81 214 VAL A CA 1
ATOM 1580 C C . VAL A 1 214 ? 12.237 -0.679 -7.115 1.00 95.81 214 VAL A C 1
ATOM 1582 O O . VAL A 1 214 ? 12.319 -1.796 -6.613 1.00 95.81 214 VAL A O 1
ATOM 1585 N N . ASN A 1 215 ? 13.311 0.021 -7.475 1.00 94.81 215 ASN A N 1
ATOM 1586 C CA . ASN A 1 215 ? 14.673 -0.510 -7.396 1.00 94.81 215 ASN A CA 1
ATOM 1587 C C . ASN A 1 215 ? 15.241 -0.472 -5.978 1.00 94.81 215 ASN A C 1
ATOM 1589 O O . ASN A 1 215 ? 16.041 -1.324 -5.598 1.00 94.81 215 ASN A O 1
ATOM 1593 N N . SER A 1 216 ? 14.893 0.563 -5.217 1.00 94.38 216 SER A N 1
ATOM 1594 C CA . SER A 1 216 ? 15.458 0.795 -3.895 1.00 94.38 216 SER A CA 1
ATOM 1595 C C . SER A 1 216 ? 14.440 1.464 -2.977 1.00 94.38 216 SER A C 1
ATOM 1597 O O . SER A 1 216 ? 13.615 2.272 -3.417 1.00 94.38 216 SER A O 1
ATOM 1599 N N . VAL A 1 217 ? 14.510 1.106 -1.694 1.00 96.69 217 VAL A N 1
ATOM 1600 C CA . VAL 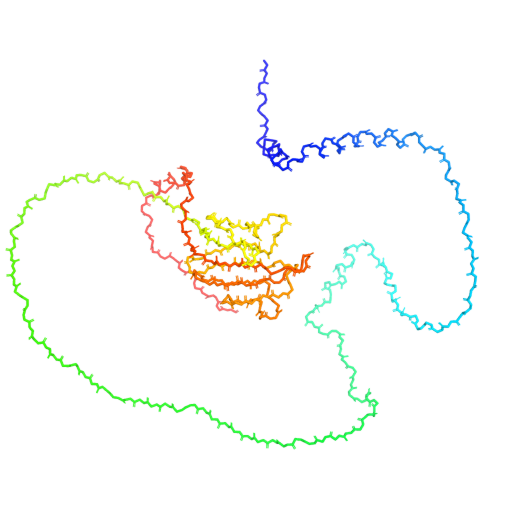A 1 217 ? 13.685 1.673 -0.627 1.00 96.69 217 VAL A CA 1
ATOM 1601 C C . VAL A 1 217 ? 14.596 2.153 0.492 1.00 96.69 217 VAL A C 1
ATOM 1603 O O . VAL A 1 217 ? 15.479 1.423 0.940 1.00 96.69 217 VAL A O 1
ATOM 1606 N N . SER A 1 218 ? 14.386 3.381 0.955 1.00 95.12 218 SER A N 1
ATOM 1607 C CA . SER A 1 218 ? 15.140 3.974 2.065 1.00 95.12 218 SER A CA 1
ATOM 1608 C C . SER A 1 218 ? 14.242 4.843 2.947 1.00 95.12 218 SER A C 1
ATOM 1610 O O . SER A 1 218 ? 13.138 5.198 2.543 1.00 95.12 218 SER A O 1
ATOM 1612 N N . GLY A 1 219 ? 14.693 5.175 4.158 1.00 95.44 219 GLY A N 1
ATOM 1613 C CA . GLY A 1 219 ? 13.943 5.985 5.125 1.00 95.44 219 GLY A CA 1
ATOM 1614 C C . GLY A 1 219 ? 13.744 5.277 6.466 1.00 95.44 219 GLY A C 1
ATOM 1615 O O . GLY A 1 219 ? 14.502 4.373 6.813 1.00 95.44 219 GLY A O 1
ATOM 1616 N N . ASP A 1 220 ? 12.719 5.698 7.204 1.00 95.88 220 ASP A N 1
ATOM 1617 C CA . ASP A 1 220 ? 12.452 5.284 8.589 1.00 95.88 220 ASP A CA 1
ATOM 1618 C C . ASP A 1 220 ? 11.694 3.948 8.683 1.00 95.88 220 ASP A C 1
ATOM 1620 O O . ASP A 1 220 ? 11.692 3.281 9.720 1.00 95.88 220 ASP A O 1
ATOM 1624 N N . GLY A 1 221 ? 11.029 3.545 7.596 1.00 94.62 221 GLY A N 1
ATOM 1625 C CA . GLY A 1 221 ? 10.218 2.333 7.561 1.00 94.62 221 GLY A CA 1
ATOM 1626 C C . GLY A 1 221 ? 11.047 1.046 7.599 1.00 94.62 221 GLY A C 1
ATOM 1627 O O . GLY A 1 221 ? 12.138 0.944 7.038 1.00 94.62 221 GLY A O 1
ATOM 1628 N N . ARG A 1 222 ? 10.496 0.007 8.231 1.00 97.12 222 ARG A N 1
ATOM 1629 C CA . ARG A 1 222 ? 11.145 -1.304 8.329 1.00 97.12 222 ARG A CA 1
ATOM 1630 C C . ARG A 1 222 ? 10.824 -2.161 7.108 1.00 97.12 222 ARG A C 1
ATOM 1632 O O . ARG A 1 222 ? 9.685 -2.595 6.941 1.00 97.12 222 ARG A O 1
ATOM 1639 N N . CYS A 1 223 ? 11.851 -2.487 6.332 1.00 97.50 223 CYS A N 1
ATOM 1640 C CA . CYS A 1 223 ? 11.756 -3.415 5.210 1.00 97.50 223 CYS A CA 1
ATOM 1641 C C . CYS A 1 223 ? 11.747 -4.887 5.641 1.00 97.50 223 CYS A C 1
ATOM 1643 O O . CYS A 1 223 ? 12.510 -5.304 6.517 1.00 97.50 223 CYS A O 1
ATOM 1645 N N . VAL A 1 224 ? 10.904 -5.678 4.979 1.00 96.25 224 VAL A N 1
ATOM 1646 C CA . VAL A 1 224 ? 10.751 -7.125 5.161 1.00 96.25 224 VAL A CA 1
ATOM 1647 C C . VAL A 1 224 ? 10.774 -7.792 3.775 1.00 96.25 224 VAL A C 1
ATOM 1649 O O . VAL A 1 224 ? 10.079 -7.314 2.875 1.00 96.25 224 VAL A O 1
ATOM 1652 N N . PRO A 1 225 ? 11.540 -8.883 3.573 1.00 94.94 225 PRO A N 1
ATOM 1653 C CA . PRO A 1 225 ? 12.329 -9.617 4.571 1.00 94.94 225 PRO A CA 1
ATOM 1654 C C . PRO A 1 225 ? 13.633 -8.927 4.997 1.00 94.94 225 PRO A C 1
ATOM 1656 O O . PRO A 1 225 ? 14.068 -9.117 6.131 1.00 94.94 225 PRO A O 1
ATOM 1659 N N . ARG A 1 226 ? 14.253 -8.124 4.124 1.00 94.38 226 ARG A N 1
ATOM 1660 C CA . ARG A 1 226 ? 15.538 -7.458 4.396 1.00 94.38 226 ARG A CA 1
ATOM 1661 C C . ARG A 1 226 ? 15.630 -6.094 3.699 1.00 94.38 226 ARG A C 1
ATOM 1663 O O . ARG A 1 226 ? 14.951 -5.903 2.697 1.00 94.38 226 ARG A O 1
ATOM 1670 N N . PRO A 1 227 ? 16.500 -5.169 4.150 1.00 91.31 227 PRO A N 1
ATOM 1671 C CA . PRO A 1 227 ? 16.599 -3.821 3.573 1.00 91.31 227 PRO A CA 1
ATOM 1672 C C . PRO A 1 227 ? 16.926 -3.765 2.074 1.00 91.31 227 PRO A C 1
ATOM 1674 O O . PRO A 1 227 ? 16.430 -2.886 1.385 1.00 91.31 227 PRO A O 1
ATOM 1677 N N . LYS A 1 228 ? 17.737 -4.703 1.561 1.00 91.00 228 LYS A N 1
ATOM 1678 C CA . LYS A 1 228 ? 18.113 -4.743 0.134 1.00 91.00 228 LYS A CA 1
ATOM 1679 C C . LYS A 1 228 ? 16.989 -5.236 -0.789 1.00 91.00 228 LYS A C 1
ATOM 1681 O O . LYS A 1 228 ? 16.952 -4.816 -1.934 1.00 91.00 228 LYS A O 1
ATOM 1686 N N . ASP A 1 229 ? 16.081 -6.068 -0.273 1.00 92.00 229 ASP A N 1
ATOM 1687 C CA . ASP A 1 229 ? 14.951 -6.640 -1.018 1.00 92.00 229 ASP A CA 1
ATOM 1688 C C . ASP A 1 229 ? 13.656 -6.307 -0.271 1.00 92.00 229 ASP A C 1
ATOM 1690 O O . ASP A 1 229 ? 13.049 -7.148 0.400 1.00 92.00 229 ASP A O 1
ATOM 1694 N N . CYS A 1 230 ? 13.276 -5.036 -0.301 1.00 96.38 230 CYS A N 1
ATOM 1695 C CA . CYS A 1 230 ? 12.125 -4.554 0.445 1.00 96.38 230 CYS A CA 1
ATOM 1696 C C . CYS A 1 230 ? 10.827 -4.922 -0.285 1.00 96.38 230 CYS A C 1
ATOM 1698 O O . CYS A 1 230 ? 10.344 -4.157 -1.111 1.00 96.38 230 CYS A O 1
ATOM 1700 N N . GLN A 1 231 ? 10.263 -6.096 0.008 1.00 96.88 231 GLN A N 1
ATOM 1701 C CA . GLN A 1 231 ? 8.967 -6.501 -0.549 1.00 96.88 231 GLN A CA 1
ATOM 1702 C C . GLN A 1 231 ? 7.812 -5.835 0.199 1.00 96.88 231 GLN A C 1
ATOM 1704 O O . GLN A 1 231 ? 6.845 -5.369 -0.401 1.00 96.88 231 GLN A O 1
ATOM 1709 N N . TYR A 1 232 ? 7.934 -5.763 1.521 1.00 97.56 232 TYR A N 1
ATOM 1710 C CA . TYR A 1 232 ? 6.992 -5.065 2.376 1.00 97.56 232 TYR A CA 1
ATOM 1711 C C . TYR A 1 232 ? 7.718 -4.015 3.193 1.00 97.56 232 TYR A C 1
ATOM 1713 O O . TYR A 1 232 ? 8.818 -4.258 3.693 1.00 97.56 232 TYR A O 1
ATOM 1721 N N . ILE A 1 233 ? 7.066 -2.877 3.388 1.00 97.88 233 ILE A N 1
ATOM 1722 C CA . ILE A 1 233 ? 7.530 -1.837 4.296 1.00 97.88 233 ILE A CA 1
ATOM 1723 C C . ILE A 1 233 ? 6.485 -1.615 5.386 1.00 97.88 233 ILE A C 1
ATOM 1725 O O . ILE A 1 233 ? 5.300 -1.410 5.119 1.00 97.88 233 ILE A O 1
ATOM 1729 N N . ILE A 1 234 ? 6.937 -1.697 6.633 1.00 97.88 234 ILE A N 1
ATOM 1730 C CA . ILE A 1 234 ? 6.130 -1.434 7.822 1.00 97.88 234 ILE A CA 1
ATOM 1731 C C . ILE A 1 234 ? 6.484 -0.037 8.318 1.00 97.88 234 ILE A C 1
ATOM 1733 O O . ILE A 1 234 ? 7.650 0.234 8.605 1.00 97.88 234 ILE A O 1
ATOM 1737 N N . MET A 1 235 ? 5.485 0.833 8.439 1.00 98.12 235 MET A N 1
ATOM 1738 C CA . MET A 1 235 ? 5.664 2.235 8.829 1.00 98.12 235 MET A CA 1
ATOM 1739 C C . MET A 1 235 ? 4.756 2.611 9.997 1.00 98.12 235 MET A C 1
ATOM 1741 O O . MET A 1 235 ? 3.653 2.083 10.136 1.00 98.12 235 MET A O 1
ATOM 1745 N N . ARG A 1 236 ? 5.205 3.546 10.827 1.00 98.25 236 ARG A N 1
ATOM 1746 C CA . ARG A 1 236 ? 4.456 4.192 11.909 1.00 98.25 236 ARG A CA 1
ATOM 1747 C C . ARG A 1 236 ? 4.017 5.599 11.495 1.00 98.25 236 ARG A C 1
ATOM 1749 O O . ARG A 1 236 ? 4.606 6.184 10.586 1.00 98.25 236 ARG A O 1
ATOM 1756 N N . PRO A 1 237 ? 2.986 6.166 12.142 1.00 97.69 237 PRO A N 1
ATOM 1757 C CA . PRO A 1 237 ? 2.674 7.582 11.989 1.00 97.69 237 PRO A CA 1
ATOM 1758 C C . PRO A 1 237 ? 3.915 8.451 12.242 1.00 97.69 237 PRO A C 1
ATOM 1760 O O . PRO A 1 237 ? 4.567 8.306 13.272 1.00 97.69 237 PRO A O 1
ATOM 1763 N N . GLY A 1 238 ? 4.225 9.341 11.303 1.00 96.94 238 GLY A N 1
ATOM 1764 C CA . GLY A 1 238 ? 5.415 10.189 11.283 1.00 96.94 238 GLY A CA 1
ATOM 1765 C C . GLY A 1 238 ? 6.542 9.684 10.375 1.00 96.94 238 GLY A C 1
ATOM 1766 O O . GLY A 1 238 ? 7.321 10.510 9.897 1.00 96.94 238 GLY A O 1
ATOM 1767 N N . ASP A 1 239 ? 6.601 8.380 10.088 1.00 98.12 239 ASP A N 1
ATOM 1768 C CA . ASP A 1 239 ? 7.692 7.781 9.312 1.00 98.12 239 ASP A CA 1
ATOM 1769 C C . ASP A 1 239 ? 7.688 8.266 7.860 1.00 98.12 239 ASP A C 1
ATOM 1771 O O . ASP A 1 239 ? 6.631 8.442 7.230 1.00 98.12 239 ASP A O 1
ATOM 1775 N N . LYS A 1 240 ? 8.893 8.412 7.304 1.00 97.44 240 LYS A N 1
ATOM 1776 C CA . LYS A 1 240 ? 9.120 8.771 5.904 1.00 97.44 240 LYS A CA 1
ATOM 1777 C C . LYS A 1 240 ? 9.816 7.637 5.169 1.00 97.44 240 LYS A C 1
ATOM 1779 O O . LYS A 1 240 ? 10.710 6.988 5.704 1.00 97.44 240 LYS A O 1
ATOM 1784 N N . ALA A 1 241 ? 9.421 7.412 3.926 1.00 96.94 241 ALA A N 1
ATOM 1785 C CA . ALA A 1 241 ? 10.062 6.454 3.043 1.00 96.94 241 ALA A CA 1
ATOM 1786 C C . ALA A 1 241 ? 10.253 7.045 1.645 1.00 96.94 241 ALA A C 1
ATOM 1788 O O . ALA A 1 241 ? 9.435 7.830 1.160 1.00 96.94 241 ALA A O 1
ATOM 1789 N N . HIS A 1 242 ? 11.345 6.648 1.011 1.00 96.19 242 HIS A N 1
ATOM 1790 C CA . HIS A 1 242 ? 11.774 7.067 -0.311 1.00 96.19 242 HIS A CA 1
ATOM 1791 C C . HIS A 1 242 ? 11.883 5.837 -1.206 1.00 96.19 242 HIS A C 1
ATOM 1793 O O . HIS A 1 242 ? 12.440 4.817 -0.796 1.00 96.19 242 HIS A O 1
ATOM 1799 N N . PHE A 1 243 ? 11.369 5.953 -2.424 1.00 96.12 243 PHE A N 1
ATOM 1800 C CA . PHE A 1 243 ? 11.282 4.870 -3.395 1.00 96.12 243 PHE A CA 1
ATOM 1801 C C . PHE A 1 243 ? 11.877 5.343 -4.716 1.00 96.12 243 PHE A C 1
ATOM 1803 O O . PHE A 1 243 ? 11.396 6.320 -5.297 1.00 96.12 243 PHE A O 1
ATOM 1810 N N . ASP A 1 244 ? 12.911 4.656 -5.190 1.00 95.25 244 ASP A N 1
ATOM 1811 C CA . ASP A 1 244 ? 13.479 4.901 -6.516 1.00 95.25 244 ASP A CA 1
ATOM 1812 C C . ASP A 1 244 ? 12.695 4.071 -7.545 1.00 95.25 244 ASP A C 1
ATOM 1814 O O . ASP A 1 244 ? 12.809 2.844 -7.577 1.00 95.25 244 ASP A O 1
ATOM 1818 N N . TYR A 1 245 ? 11.861 4.727 -8.356 1.00 94.94 245 TYR A N 1
ATOM 1819 C CA . TYR A 1 245 ? 10.950 4.070 -9.297 1.00 94.94 245 TYR A CA 1
ATOM 1820 C C . TYR A 1 245 ? 11.623 3.881 -10.661 1.00 94.94 245 TYR A C 1
ATOM 1822 O O . TYR A 1 245 ? 12.003 4.847 -11.318 1.00 94.94 245 TYR A O 1
ATOM 1830 N N . ALA A 1 246 ? 11.782 2.632 -11.096 1.00 93.62 246 ALA A N 1
ATOM 1831 C CA . ALA A 1 246 ? 12.516 2.285 -12.310 1.00 93.62 246 ALA A CA 1
ATOM 1832 C C . ALA A 1 246 ? 11.877 2.813 -13.611 1.00 93.62 246 ALA A C 1
ATOM 1834 O O . ALA A 1 246 ? 12.626 3.308 -14.453 1.00 93.62 246 ALA A O 1
ATOM 1835 N N . PRO A 1 247 ? 10.539 2.770 -13.802 1.00 93.44 247 PRO A N 1
ATOM 1836 C CA . PRO A 1 247 ? 9.926 3.127 -15.083 1.00 93.44 247 PRO A CA 1
ATOM 1837 C C . PRO A 1 247 ? 10.127 4.578 -15.526 1.00 93.44 247 PRO A C 1
ATOM 1839 O O . PRO A 1 247 ? 10.183 4.834 -16.725 1.00 93.44 247 PRO A O 1
ATOM 1842 N N . ASP A 1 248 ? 10.220 5.529 -14.593 1.00 91.19 248 ASP A N 1
ATOM 1843 C CA . ASP A 1 248 ? 10.502 6.938 -14.911 1.00 91.19 248 ASP A CA 1
ATOM 1844 C C . ASP A 1 248 ? 11.826 7.452 -14.324 1.00 91.19 248 ASP A C 1
ATOM 1846 O O . ASP A 1 248 ? 12.185 8.608 -14.548 1.00 91.19 248 ASP A O 1
ATOM 1850 N N . GLY A 1 249 ? 12.565 6.604 -13.601 1.00 91.19 249 GLY A N 1
ATOM 1851 C CA . GLY A 1 249 ? 13.835 6.951 -12.966 1.00 91.19 249 GLY A CA 1
ATOM 1852 C C . GLY A 1 249 ? 13.712 8.010 -11.868 1.00 91.19 249 GLY A C 1
ATOM 1853 O O . GLY A 1 249 ? 14.723 8.586 -11.464 1.00 91.19 249 GLY A O 1
ATOM 1854 N N . LYS A 1 250 ? 12.495 8.315 -11.399 1.00 93.38 250 LYS A N 1
ATOM 1855 C CA . LYS A 1 250 ? 12.259 9.355 -10.398 1.00 93.38 250 LYS A CA 1
ATOM 1856 C C . LYS A 1 250 ? 12.177 8.784 -8.990 1.00 93.38 250 LYS A C 1
ATOM 1858 O O . LYS A 1 250 ? 11.810 7.631 -8.762 1.00 93.38 250 LYS A O 1
ATOM 1863 N N . ARG A 1 251 ? 12.448 9.657 -8.019 1.00 95.06 251 ARG A N 1
ATOM 1864 C CA . ARG A 1 251 ? 12.250 9.371 -6.600 1.00 95.06 251 ARG A CA 1
ATOM 1865 C C . ARG A 1 251 ? 10.874 9.827 -6.138 1.00 95.06 251 ARG A C 1
ATOM 1867 O O . ARG A 1 251 ? 10.515 11.001 -6.268 1.00 95.06 251 ARG A O 1
ATOM 1874 N N . TYR A 1 252 ? 10.149 8.898 -5.534 1.00 96.25 252 TYR A N 1
ATOM 1875 C CA . TYR A 1 252 ? 8.880 9.152 -4.876 1.00 96.25 252 TYR A CA 1
ATOM 1876 C C . TYR A 1 252 ? 9.042 9.078 -3.364 1.00 96.25 252 TYR A C 1
ATOM 1878 O O . TYR A 1 252 ? 9.799 8.264 -2.840 1.00 96.25 252 TYR A O 1
ATOM 1886 N N . ASN A 1 253 ? 8.292 9.919 -2.667 1.00 97.00 253 ASN A N 1
ATOM 1887 C CA . ASN A 1 253 ? 8.295 10.006 -1.220 1.00 97.00 253 ASN A CA 1
ATOM 1888 C C . ASN A 1 253 ? 6.922 9.612 -0.681 1.00 97.00 253 ASN A C 1
ATOM 1890 O O . ASN A 1 253 ? 5.888 9.968 -1.251 1.00 97.00 253 ASN A O 1
ATOM 1894 N N . LEU A 1 254 ? 6.928 8.915 0.449 1.00 97.25 254 LEU A N 1
ATOM 1895 C CA . LEU A 1 254 ? 5.758 8.604 1.253 1.00 97.25 254 LEU A CA 1
ATOM 1896 C C . LEU A 1 254 ? 6.000 9.100 2.674 1.00 97.25 254 LEU A C 1
ATOM 1898 O O . LEU A 1 254 ? 7.037 8.816 3.267 1.00 97.25 254 LEU A O 1
ATOM 1902 N N . VAL A 1 255 ? 5.016 9.783 3.241 1.00 97.62 255 VAL A N 1
ATOM 1903 C CA . VAL A 1 255 ? 4.958 10.075 4.673 1.00 97.62 255 VAL A CA 1
ATOM 1904 C C . VAL A 1 255 ? 3.662 9.502 5.210 1.00 97.62 255 VAL A C 1
ATOM 1906 O O . VAL A 1 255 ? 2.582 9.858 4.726 1.00 97.62 255 VAL A O 1
ATOM 1909 N N . LEU A 1 256 ? 3.753 8.625 6.207 1.00 97.69 256 LEU A N 1
ATOM 1910 C CA . LEU A 1 256 ? 2.572 8.124 6.897 1.00 97.69 256 LEU A CA 1
ATOM 1911 C C . LEU A 1 256 ? 2.146 9.161 7.933 1.00 97.69 256 LEU A C 1
ATOM 1913 O O . LEU A 1 256 ? 2.796 9.322 8.955 1.00 97.69 256 LEU A O 1
ATOM 1917 N N . VAL A 1 257 ? 1.066 9.894 7.676 1.00 97.56 257 VAL A N 1
ATOM 1918 C CA . VAL A 1 257 ? 0.626 10.982 8.561 1.00 97.56 257 VAL A CA 1
ATOM 1919 C C . VAL A 1 257 ? -0.074 10.416 9.789 1.00 97.56 257 VAL A C 1
ATOM 1921 O O . VAL A 1 257 ? 0.235 10.801 10.913 1.00 97.56 257 VAL A O 1
ATOM 1924 N N . ASN A 1 258 ? -1.038 9.515 9.585 1.00 96.94 258 ASN A N 1
ATOM 1925 C CA . ASN A 1 258 ? -1.850 8.975 10.673 1.00 96.94 258 ASN A CA 1
ATOM 1926 C C . ASN A 1 258 ? -2.549 7.662 10.270 1.00 96.94 258 ASN A C 1
ATOM 1928 O O . ASN A 1 258 ? -2.703 7.362 9.083 1.00 96.94 258 ASN A O 1
ATOM 1932 N N . ILE A 1 259 ? -2.989 6.894 11.266 1.00 96.56 259 ILE A N 1
ATOM 1933 C CA . ILE A 1 259 ? -3.793 5.679 11.134 1.00 96.56 259 ILE A CA 1
ATOM 1934 C C . ILE A 1 259 ? -5.094 5.898 11.915 1.00 96.56 259 ILE A C 1
ATOM 1936 O O . ILE A 1 259 ? -5.079 6.108 13.124 1.00 96.56 259 ILE A O 1
ATOM 1940 N N . HIS A 1 260 ? -6.231 5.813 11.233 1.00 93.88 260 HIS A N 1
ATOM 1941 C CA . HIS A 1 260 ? -7.551 6.071 11.803 1.00 93.88 260 HIS A CA 1
ATOM 1942 C C . HIS A 1 260 ? -8.389 4.793 11.834 1.00 93.88 260 HIS A C 1
ATOM 1944 O O . HIS A 1 260 ? -8.459 4.080 10.832 1.00 93.88 260 HIS A O 1
ATOM 1950 N N . ALA A 1 261 ? -9.071 4.527 12.949 1.00 92.56 261 ALA A N 1
ATOM 1951 C CA . ALA A 1 261 ? -10.171 3.568 12.983 1.00 92.56 261 ALA A CA 1
ATOM 1952 C C . ALA A 1 261 ? -11.442 4.253 12.459 1.00 92.56 261 ALA A C 1
ATOM 1954 O O . ALA A 1 261 ? -11.833 5.308 12.952 1.00 92.56 261 ALA A O 1
ATOM 1955 N N . VAL A 1 262 ? -12.069 3.669 11.443 1.00 91.69 262 VAL A N 1
ATOM 1956 C CA . VAL A 1 262 ? -13.295 4.168 10.815 1.00 91.69 262 VAL A CA 1
ATOM 1957 C C . VAL A 1 262 ? -14.390 3.133 11.010 1.00 91.69 262 VAL A C 1
ATOM 1959 O O . VAL A 1 262 ? -14.185 1.956 10.718 1.00 91.69 262 VAL A O 1
ATOM 1962 N N . GLU A 1 263 ? -15.546 3.564 11.506 1.00 89.94 263 GLU A N 1
ATOM 1963 C CA . GLU A 1 263 ? -16.689 2.680 11.712 1.00 89.94 263 GLU A CA 1
ATOM 1964 C C . GLU A 1 263 ? -17.249 2.202 10.365 1.00 89.94 263 GLU A C 1
ATOM 1966 O O . GLU A 1 263 ? -17.574 2.993 9.478 1.00 89.94 263 GLU A O 1
ATOM 1971 N N . ILE A 1 264 ? -17.348 0.888 10.198 1.00 85.81 264 ILE A N 1
ATOM 1972 C CA . ILE A 1 264 ? -17.975 0.250 9.047 1.00 85.81 264 ILE A CA 1
ATOM 1973 C C . ILE A 1 264 ? -19.439 0.045 9.418 1.00 85.81 264 ILE A C 1
ATOM 1975 O O . ILE A 1 264 ? -19.796 -0.948 10.049 1.00 85.81 264 ILE A O 1
ATOM 1979 N N . GLY A 1 265 ? -20.292 0.996 9.043 1.00 69.50 265 GLY A N 1
ATOM 1980 C CA . GLY A 1 265 ? -21.725 0.919 9.309 1.00 69.50 265 GLY A CA 1
ATOM 1981 C C . GLY A 1 265 ? -22.336 -0.335 8.684 1.00 69.50 265 GLY A C 1
ATOM 1982 O O . GLY A 1 265 ? -22.621 -0.364 7.491 1.00 69.50 265 GLY A O 1
ATOM 1983 N N . HIS A 1 266 ? -22.535 -1.379 9.484 1.00 59.38 266 HIS A N 1
ATOM 1984 C CA . HIS A 1 266 ? -23.334 -2.541 9.122 1.00 59.38 266 HIS A CA 1
ATOM 1985 C C . HIS A 1 266 ? -24.375 -2.743 10.210 1.00 59.38 266 HIS A C 1
ATOM 1987 O O . HIS A 1 266 ? -24.058 -3.017 11.364 1.00 59.38 266 HIS A O 1
ATOM 1993 N N . LYS A 1 267 ? -25.644 -2.613 9.820 1.00 51.00 267 LYS A N 1
ATOM 1994 C CA . LYS A 1 267 ? -26.770 -3.060 10.635 1.00 51.00 267 LYS A CA 1
ATOM 1995 C C . LYS A 1 267 ? -26.579 -4.574 10.822 1.00 51.00 267 LYS A C 1
ATOM 1997 O O . LYS A 1 267 ? -26.515 -5.269 9.804 1.00 51.00 267 LYS A O 1
ATOM 2002 N N . PRO A 1 268 ? -26.432 -5.100 12.051 1.00 51.50 268 PRO A N 1
ATOM 2003 C CA . PRO A 1 268 ? -26.272 -6.536 12.229 1.00 51.50 268 PRO A CA 1
ATOM 2004 C C . PRO A 1 268 ? -27.487 -7.244 11.611 1.00 51.50 268 PRO A C 1
ATOM 2006 O O . PRO A 1 268 ? -28.610 -6.749 11.776 1.00 51.50 268 PRO A O 1
ATOM 2009 N N . PRO A 1 269 ? -27.304 -8.366 10.890 1.00 45.78 269 PRO A N 1
ATOM 2010 C CA . PRO A 1 269 ? -28.431 -9.153 10.421 1.00 45.78 269 PRO A CA 1
ATOM 2011 C C . PRO A 1 269 ? -29.264 -9.543 11.642 1.00 45.78 269 PRO A C 1
ATOM 2013 O O . PRO A 1 269 ? -28.778 -10.166 12.588 1.00 45.78 269 PRO A O 1
ATOM 2016 N N . THR A 1 270 ? -30.522 -9.113 11.638 1.00 53.81 270 THR A N 1
ATOM 2017 C CA . THR A 1 270 ? -31.481 -9.244 12.742 1.00 53.81 270 THR A CA 1
ATOM 2018 C C . THR A 1 270 ? -31.710 -10.687 13.203 1.00 53.81 270 THR A C 1
ATOM 2020 O O . THR A 1 270 ? -32.240 -10.877 14.292 1.00 53.81 270 THR A O 1
ATOM 2023 N N . ASP A 1 271 ? -31.256 -11.681 12.436 1.00 50.16 271 ASP A N 1
ATOM 2024 C CA . ASP A 1 271 ? -31.407 -13.112 12.718 1.00 50.16 271 ASP A CA 1
ATOM 2025 C C . ASP A 1 271 ? -30.420 -13.697 13.736 1.00 50.16 271 ASP A C 1
ATOM 2027 O O . ASP A 1 271 ? -30.674 -14.768 14.286 1.00 50.16 271 ASP A O 1
ATOM 2031 N N . VAL A 1 272 ? -29.302 -13.026 14.035 1.00 51.66 272 VAL A N 1
ATOM 2032 C CA . VAL A 1 272 ? -28.313 -13.585 14.984 1.00 51.66 272 VAL A CA 1
ATOM 2033 C C . VAL A 1 272 ? -28.699 -13.292 16.442 1.00 51.66 272 VAL A C 1
ATOM 2035 O O . VAL A 1 272 ? -28.363 -14.053 17.347 1.00 51.66 272 VAL A O 1
ATOM 2038 N N . LEU A 1 273 ? -29.474 -12.229 16.687 1.00 50.22 273 LEU A N 1
ATOM 2039 C CA . LEU A 1 273 ? -29.888 -11.812 18.036 1.00 50.22 273 LEU A CA 1
ATOM 2040 C C . LEU A 1 273 ? -31.218 -12.428 18.496 1.00 50.22 273 LEU A C 1
ATOM 2042 O O . LEU A 1 273 ? -31.458 -12.507 19.697 1.00 50.22 273 LEU A O 1
ATOM 2046 N N . SER A 1 274 ? -32.071 -12.894 17.583 1.00 45.91 274 SER A N 1
ATOM 2047 C CA . SER A 1 274 ? -33.338 -13.564 17.918 1.00 45.91 274 SER A CA 1
ATOM 2048 C C . SER A 1 274 ? -33.147 -15.023 18.345 1.00 45.91 274 SER A C 1
ATOM 2050 O O . SER A 1 274 ? -33.960 -15.543 19.104 1.00 45.91 274 SER A O 1
ATOM 2052 N N . LYS A 1 275 ? -32.050 -15.678 17.936 1.00 42.69 275 LYS A N 1
ATOM 2053 C CA . LYS A 1 275 ? -31.779 -17.079 18.306 1.00 42.69 275 LYS A CA 1
ATOM 2054 C C . LYS A 1 275 ? -31.124 -17.243 19.685 1.00 42.69 275 LYS A C 1
ATOM 2056 O O . LYS A 1 275 ? -31.270 -18.293 20.300 1.00 42.69 275 LYS A O 1
ATOM 2061 N N . SER A 1 276 ? -30.470 -16.197 20.199 1.00 43.41 276 SER A N 1
ATOM 2062 C CA . SER A 1 276 ? -29.870 -16.205 21.545 1.00 43.41 276 SER A CA 1
ATOM 2063 C C . SER A 1 276 ? -30.907 -16.008 22.665 1.00 43.41 276 SER A C 1
ATOM 2065 O O . SER A 1 276 ? -30.726 -16.493 23.773 1.00 43.41 276 SER A O 1
ATOM 2067 N N . ALA A 1 277 ? -32.049 -15.373 22.372 1.00 47.03 277 ALA A N 1
ATOM 2068 C CA . ALA A 1 277 ? -33.112 -15.143 23.357 1.00 47.03 277 ALA A CA 1
ATOM 2069 C C . ALA A 1 277 ? -34.047 -16.353 23.581 1.00 47.03 277 ALA A C 1
ATOM 2071 O O . ALA A 1 277 ? -34.920 -16.296 24.442 1.00 47.03 277 ALA A O 1
ATOM 2072 N N . SER A 1 278 ? -33.892 -17.438 22.810 1.00 42.50 278 SER A N 1
ATOM 2073 C CA . SER A 1 278 ? -34.788 -18.608 22.846 1.00 42.50 278 SER A CA 1
ATOM 2074 C C . SER A 1 278 ? -34.246 -19.792 23.653 1.00 42.50 278 SER A C 1
ATOM 2076 O O . SER A 1 278 ? -34.949 -20.794 23.788 1.00 42.50 278 SER A O 1
ATOM 2078 N N . THR A 1 279 ? -33.026 -19.721 24.181 1.00 43.03 279 THR A N 1
ATOM 2079 C CA . THR A 1 279 ? -32.482 -20.812 24.998 1.00 43.03 279 THR A CA 1
ATOM 2080 C C . THR A 1 279 ? -32.242 -20.253 26.389 1.00 43.03 279 THR A C 1
ATOM 2082 O O . THR A 1 279 ? -31.443 -19.336 26.550 1.00 43.03 279 THR A O 1
ATOM 2085 N N . GLY A 1 280 ? -33.009 -20.746 27.366 1.00 43.16 280 GLY A N 1
ATOM 2086 C CA . GLY A 1 280 ? -32.872 -20.391 28.780 1.00 43.16 280 GLY A CA 1
ATOM 2087 C C . GLY A 1 280 ? -31.455 -20.643 29.317 1.00 43.16 280 GLY A C 1
ATOM 2088 O O . GLY A 1 280 ? -30.597 -21.130 28.580 1.00 43.16 280 GLY A O 1
ATOM 2089 N N . PRO A 1 281 ? -31.181 -20.303 30.587 1.00 41.22 281 PRO A N 1
ATOM 2090 C CA . PRO A 1 281 ? -29.827 -20.305 31.132 1.00 41.22 281 PRO A CA 1
ATOM 2091 C C . PRO A 1 281 ? -29.210 -21.705 31.042 1.00 41.22 281 PRO A C 1
ATOM 2093 O O . PRO A 1 281 ? -29.554 -22.599 31.811 1.00 41.22 281 PRO A O 1
ATOM 2096 N N . VAL A 1 282 ? -28.301 -21.900 30.086 1.00 44.56 282 VAL A N 1
ATOM 2097 C CA . VAL A 1 282 ? -27.435 -23.076 30.049 1.00 44.56 282 VAL A CA 1
ATOM 2098 C C . VAL A 1 282 ? -26.221 -22.744 30.903 1.00 44.56 282 VAL A C 1
ATOM 2100 O O . VAL A 1 282 ? -25.400 -21.898 30.549 1.00 44.56 282 VAL A O 1
ATOM 2103 N N . ASP A 1 283 ? -26.184 -23.391 32.062 1.00 39.81 283 ASP A N 1
ATOM 2104 C CA . ASP A 1 283 ? -25.088 -23.424 33.021 1.00 39.81 283 ASP A CA 1
ATOM 2105 C C . ASP A 1 283 ? -23.763 -23.723 32.296 1.00 39.81 283 ASP A C 1
ATOM 2107 O O . ASP A 1 283 ? -23.540 -24.809 31.759 1.00 39.81 283 ASP A O 1
ATOM 2111 N N . LEU A 1 284 ? -22.896 -22.713 32.215 1.00 46.16 284 LEU A N 1
ATOM 2112 C CA . LEU A 1 284 ? -21.588 -22.782 31.568 1.00 46.16 284 LEU A CA 1
ATOM 2113 C C . LEU A 1 284 ? -20.565 -23.354 32.557 1.00 46.16 284 LEU A C 1
ATOM 2115 O O . LEU A 1 284 ? -19.591 -22.705 32.939 1.00 46.16 284 LE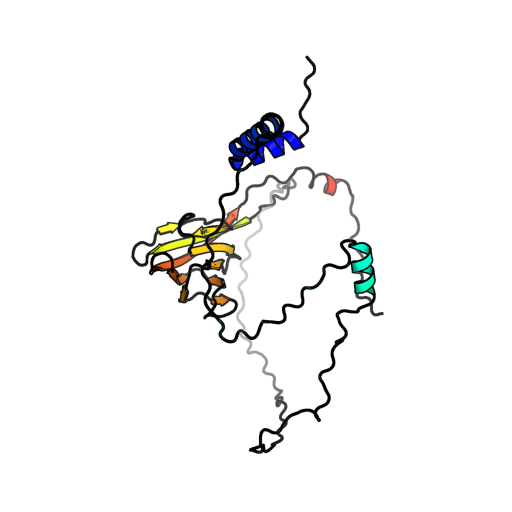U A O 1
ATOM 2119 N N . LYS A 1 285 ? -20.781 -24.605 32.967 1.00 47.25 285 LYS A N 1
ATOM 2120 C CA . LYS A 1 285 ? -19.753 -25.435 33.593 1.00 47.25 285 LYS A CA 1
ATOM 2121 C C . LYS A 1 285 ? -19.448 -26.629 32.696 1.00 47.25 285 LYS A C 1
ATOM 2123 O O . LYS A 1 285 ? -20.313 -27.434 32.390 1.00 47.25 285 LYS A O 1
ATOM 2128 N N . GLN A 1 286 ? -18.156 -26.744 32.382 1.00 47.22 286 GLN A N 1
ATOM 2129 C CA . GLN A 1 286 ? -17.463 -27.899 31.799 1.00 47.22 286 GLN A CA 1
ATOM 2130 C C . GLN A 1 286 ? -17.678 -28.137 30.297 1.00 47.22 286 GLN A C 1
ATOM 2132 O O . GLN A 1 286 ? -18.676 -28.709 29.881 1.00 47.22 286 GLN A O 1
ATOM 2137 N N . LYS A 1 287 ? -16.650 -27.838 29.487 1.00 35.41 287 LYS A N 1
ATOM 2138 C CA . LYS A 1 287 ? -15.669 -28.852 29.040 1.00 35.41 287 LYS A CA 1
ATOM 2139 C C . LYS A 1 287 ? -14.567 -28.191 28.192 1.00 35.41 287 LYS A C 1
ATOM 2141 O O . LYS A 1 287 ? -14.775 -27.879 27.026 1.00 35.41 287 LYS A O 1
ATOM 2146 N N . LEU A 1 288 ? -13.385 -27.998 28.777 1.00 40.81 288 LEU A N 1
ATOM 2147 C CA . LEU A 1 288 ? -12.134 -27.924 28.017 1.00 40.81 288 LEU A CA 1
ATOM 2148 C C . LEU A 1 288 ? -11.738 -29.371 27.678 1.00 40.81 288 LEU A C 1
ATOM 2150 O O . LEU A 1 288 ? -11.534 -30.144 28.617 1.00 40.81 288 LEU A O 1
ATOM 2154 N N . PRO A 1 289 ? -11.617 -29.781 26.405 1.00 46.22 289 PRO A N 1
ATOM 2155 C CA . PRO A 1 289 ? -10.855 -30.973 26.081 1.00 46.22 289 PRO A CA 1
ATOM 2156 C C . PRO A 1 289 ? -9.363 -30.624 26.122 1.00 46.22 289 PRO A C 1
ATOM 2158 O O . PRO A 1 289 ? -8.866 -29.807 25.347 1.00 46.22 289 PRO A O 1
ATOM 2161 N N . LEU A 1 290 ? -8.693 -31.227 27.101 1.00 39.94 290 LEU A N 1
ATOM 2162 C CA . LEU A 1 290 ? -7.247 -31.284 27.256 1.00 39.94 290 LEU A CA 1
ATOM 2163 C C . LEU A 1 290 ? -6.577 -31.968 26.056 1.00 39.94 290 LEU A C 1
ATOM 2165 O O . LEU A 1 290 ? -7.174 -32.817 25.392 1.00 39.94 290 LEU A O 1
ATOM 2169 N N . LEU A 1 291 ? -5.317 -31.580 25.850 1.00 44.91 291 LEU A N 1
ATOM 2170 C CA . LEU A 1 291 ? -4.294 -32.250 25.050 1.00 44.91 291 LEU A CA 1
ATOM 2171 C C . LEU A 1 291 ? -4.359 -33.777 25.216 1.00 44.91 291 LEU A C 1
ATOM 2173 O O . LEU A 1 291 ? -4.407 -34.276 26.339 1.00 44.91 291 LEU A O 1
ATOM 2177 N N . GLY A 1 292 ? -4.325 -34.498 24.096 1.00 37.81 292 GLY A N 1
ATOM 2178 C CA . GLY A 1 292 ? -4.069 -35.933 24.075 1.00 37.81 292 GLY A CA 1
ATOM 2179 C C . GLY A 1 292 ? -2.577 -36.198 23.897 1.00 37.81 292 GLY A C 1
ATOM 2180 O O . GLY A 1 292 ? -2.027 -35.859 22.851 1.00 37.81 292 GLY A O 1
ATOM 2181 N N . ASP A 1 293 ? -1.964 -36.797 24.915 1.00 40.50 293 ASP A N 1
ATOM 2182 C CA . ASP A 1 293 ? -0.793 -37.663 24.776 1.00 40.50 293 ASP A CA 1
ATOM 2183 C C . ASP A 1 293 ? -1.250 -39.028 24.238 1.00 40.50 293 ASP A C 1
ATOM 2185 O O . ASP A 1 293 ? -2.256 -39.583 24.697 1.00 40.50 293 ASP A O 1
ATOM 2189 N N . GLY A 1 294 ? -0.501 -39.550 23.269 1.00 39.59 294 GLY A N 1
ATOM 2190 C CA . GLY A 1 294 ? -0.650 -40.873 22.666 1.00 39.59 294 GLY A CA 1
ATOM 2191 C C . GLY A 1 294 ? 0.492 -41.144 21.705 1.00 39.59 294 GLY A C 1
ATOM 2192 O O . GLY A 1 294 ? 0.579 -40.402 20.702 1.00 39.59 294 GLY A O 1
#

Radius of gyration: 36.81 Å; Cα contacts (8 Å, |Δi|>4): 290; chains: 1; bounding box: 96×64×108 Å

Mean predicted aligned error: 23.6 Å

Sequence (294 aa):
MKNVKPPQFLGNLFRDMRDRHLLLPALALVIGMLAVPILLKSHNDAHSAAPASENGGTQANSATPAVVREEMGVTDYKKRLNRLKTKNPFHQQYTAPPPDAQAQASASAALPSTSGSSAPPPTGGTSAAPPASTAPPSVSASPPTPSTTTSSQPTKPTFHLYTFRVSVKVGEANDLKDRNQVSSLALLPSKHKPILSFLEANGKQALFLVSTDVNSVSGDGRCVPRPKDCQYIIMRPGDKAHFDYAPDGKRYNLVLVNIHAVEIGHKPPTDVLSKSASTGPVDLKQKLPLLGDG

Solvent-accessible surface area (backbone atoms only — not comparable to full-atom values): 19575 Å² total; per-residue (Å²): 134,86,84,77,77,75,60,71,65,58,58,54,53,51,49,56,32,52,78,69,63,42,52,63,62,51,50,51,50,55,52,46,68,60,45,48,66,57,56,63,74,70,68,91,76,85,85,84,82,80,84,82,84,86,80,90,82,85,86,78,92,71,87,70,78,82,71,76,74,74,73,77,81,68,88,48,64,67,65,51,50,58,60,48,72,75,52,64,89,88,55,83,88,71,79,78,79,69,84,89,77,64,83,88,77,88,88,87,83,85,86,85,90,82,88,84,89,81,83,86,87,88,86,80,89,83,91,82,83,82,87,86,80,91,77,86,84,82,87,78,89,76,85,86,77,85,79,78,84,72,82,79,70,85,75,76,88,82,80,82,46,71,44,58,26,35,26,33,34,31,27,44,77,92,53,63,40,82,41,72,66,42,47,64,69,38,44,32,73,32,84,92,52,46,60,29,28,36,57,52,50,77,73,64,44,37,38,30,40,44,32,88,57,44,74,45,66,49,68,72,42,49,40,34,90,38,69,88,56,49,48,30,39,41,33,37,64,71,31,38,36,38,35,39,31,59,91,79,71,45,51,32,34,39,33,34,63,39,59,42,80,41,75,51,91,60,83,72,70,72,70,69,65,60,63,64,76,73,59,73,92,73,79,90,70,88,81,84,84,73,87,83,87,131

Foldseek 3Di:
DDDDDPPPVVVVVVVVCVVVVVPVVVVVVVVCVVVVVVVVVPDDDDDDDDDDDDDDDDDDDDPPPPPPPPPPPDPPVVVVVVVVVVDDPPDDPDDDDDPPPDPDDDDDDDDDDDDDDDDDDDDDDDDDDDDDDDDDDDDDDDDDDDDDDDPDDPDDDDDWDWFKFFWKFKDFPVDTDTDPRHDAQAAPPHPVDRQWGWHGDDQFKTKIAGDPQWQAKDWDWDAPPHRRDRRMTIDGAQTKMWTQGNVVRTIMIMHTNGMDIDTDDDDPDPVVVVVVVPDPDDPPDDDDDDDDDD

pLDDT: mean 70.63, std 23.2, range [32.84, 98.25]